Protein AF-A0A519NEZ6-F1 (afdb_monomer)

Mean predicted aligned error: 4.16 Å

Secondary structure (DSSP, 8-state):
----TTTSEEEEETTTEEEEEEEEETTEEEEEEEE-TT-BPPEEEESS-EEEEEEEESEEEEEETTEEEEEETT-EEEE-TT--EEEE--SSS-EEEEEEEES--TT-EEEEEE--GGGHHHHHHHHHHHHHHHS---HHHHHHHH-HIIIIITTT-EEEEEEETTEEEEEEEEEE-TTS-EEEEEEEE-GGGTTSSHHHHHHHHHHHHHHHTT--EEEEEE-TT-HHHHHHHHHTT-EEE---SSS-TT--EEEEEE-

Radius of gyration: 20.54 Å; Cα contacts (8 Å, |Δi|>4): 546; chains: 1; bounding box: 48×37×62 Å

Foldseek 3Di:
DFDDPVPFDWDADFPRKIWGFRDDDQFKTKIKIKAAAFTKDFWKFFQPKKKKKAWQAAKKWKQWLLDIDIAHHRGMDIGGGPIIMMIGRNDNGMTIIMIMMGRDRVQGMKGKAWDDPVCLVVLLVQLCVVCVVPHHQDPLNCVCSVCVCVQAVVQPKTKMFMDGPNDTFWMWIFHQDPVRATETDSTGGHPVCPPSCPSVVVVSVVVSVCVVVVHFKYKYFDAVVPVVVVVSCVVVPWDWDDDDPDDDPRGPTMTMDGD

pLDDT: mean 94.89, std 4.07, range [70.19, 98.81]

Sequence (259 aa):
MKKSTANSEHYKWGENCDGWQLLKSDTLSVISEKMPSGASEILHYHAKSQQVFYVLSGEATFEIEGEIVVVPANESLHIPKKVWHKIKNESEEDLTFLVISEPDTKGDRIELLEFSDEHQTHVKNLNYEWLEKYFKVEAGDERSLADPRGQIIEKGGFVWVVRIDGQIVATVSLLKKLNGDFELGKMAVSEDFQGFGIGQMLIKHSFTKAKELGISKLFLYSNIILSPAIHLYRKFGFVETELESGLYDRANIKMVKNF

Nearest PDB structures (foldseek):
  5fq0-assembly1_A  TM=9.176E-01  e=1.067E-08  Halomonas sp.
  5fq0-assembly2_D  TM=9.110E-01  e=1.502E-08  Halomonas sp.
  5fpz-assembly1_A-2  TM=8.655E-01  e=1.067E-08  Yersinia enterocolitica subsp. enterocolitica 8081
  7x85-assembly2_C  TM=8.841E-01  e=3.741E-08  Gallus gallus
  5fpx-assembly1_A  TM=8.282E-01  e=1.502E-08  Yersinia enterocolitica subsp. enterocolitica 8081

Structure (mmCIF, N/CA/C/O backbone):
data_AF-A0A519NEZ6-F1
#
_entry.id   AF-A0A519NEZ6-F1
#
loop_
_atom_site.group_PDB
_atom_site.id
_atom_site.type_symbol
_atom_site.label_atom_id
_atom_site.label_alt_id
_atom_site.label_comp_id
_atom_site.label_asym_id
_atom_site.label_entity_id
_atom_site.label_seq_id
_atom_site.pdbx_PDB_ins_code
_atom_site.Cartn_x
_atom_site.Cartn_y
_atom_site.Cartn_z
_atom_site.occupancy
_atom_site.B_iso_or_equiv
_atom_site.auth_seq_id
_atom_site.auth_comp_id
_atom_site.auth_asym_id
_atom_site.auth_atom_id
_atom_site.pdbx_PDB_model_num
ATOM 1 N N . MET A 1 1 ? -20.518 -10.854 29.069 1.00 82.69 1 MET A N 1
ATOM 2 C CA . MET A 1 1 ? -20.082 -9.806 30.028 1.00 82.69 1 MET A CA 1
ATOM 3 C C . MET A 1 1 ? -20.131 -8.454 29.327 1.00 82.69 1 MET A C 1
ATOM 5 O O . MET A 1 1 ? -19.893 -8.425 28.128 1.00 82.69 1 MET A O 1
ATOM 9 N N . LYS A 1 2 ? -20.450 -7.359 30.030 1.00 94.50 2 LYS A N 1
ATOM 10 C CA . LYS A 1 2 ? -20.490 -6.002 29.450 1.00 94.50 2 LYS A CA 1
ATOM 11 C C . LYS A 1 2 ? -19.068 -5.469 29.209 1.00 94.50 2 LYS A C 1
ATOM 13 O O . LYS A 1 2 ? -18.228 -5.570 30.103 1.00 94.50 2 LYS A O 1
ATOM 18 N N . LYS A 1 3 ? -18.821 -4.883 28.035 1.00 96.69 3 LYS A N 1
ATOM 19 C CA . LYS A 1 3 ? -17.528 -4.315 27.616 1.00 96.69 3 LYS A CA 1
ATOM 20 C C . LYS A 1 3 ? -17.645 -2.812 27.345 1.00 96.69 3 LYS A C 1
ATOM 22 O O . LYS A 1 3 ? -18.717 -2.328 26.996 1.00 96.69 3 LYS A O 1
ATOM 27 N N . SER A 1 4 ? -16.559 -2.087 27.589 1.00 95.50 4 SER A N 1
ATOM 28 C CA . SER A 1 4 ? -16.411 -0.634 27.437 1.00 95.50 4 SER A CA 1
ATOM 29 C C . SER A 1 4 ? -14.927 -0.265 27.374 1.00 95.50 4 SER A C 1
ATOM 31 O O . SER A 1 4 ? -14.080 -1.087 27.726 1.00 95.50 4 SER A O 1
ATOM 33 N N . THR A 1 5 ? -14.596 0.974 27.022 1.00 95.12 5 THR A N 1
ATOM 34 C CA . THR A 1 5 ? -13.209 1.473 27.059 1.00 95.12 5 THR A CA 1
ATOM 35 C C . THR A 1 5 ? -12.600 1.460 28.470 1.00 95.12 5 THR A C 1
ATOM 37 O O . THR A 1 5 ? -11.393 1.316 28.614 1.00 95.12 5 THR A O 1
ATOM 40 N N . ALA A 1 6 ? -13.418 1.502 29.529 1.00 96.44 6 ALA A N 1
ATOM 41 C CA . ALA A 1 6 ? -12.952 1.468 30.919 1.00 96.44 6 ALA A CA 1
ATOM 42 C C . ALA A 1 6 ? -12.534 0.071 31.425 1.00 96.44 6 ALA A C 1
ATOM 44 O O . ALA A 1 6 ? -11.917 -0.034 32.482 1.00 96.44 6 ALA A O 1
ATOM 45 N N . ASN A 1 7 ? -12.912 -1.011 30.732 1.00 96.69 7 ASN A N 1
ATOM 46 C CA . ASN A 1 7 ? -12.695 -2.389 31.205 1.00 96.69 7 ASN A CA 1
ATOM 47 C C . ASN A 1 7 ? -12.265 -3.378 30.104 1.00 96.69 7 ASN A C 1
ATOM 49 O O . ASN A 1 7 ? -12.384 -4.598 30.271 1.00 96.69 7 ASN A O 1
ATOM 53 N N . SER A 1 8 ? -11.812 -2.861 28.964 1.00 97.56 8 SER A N 1
ATOM 54 C CA . SER A 1 8 ? -11.322 -3.658 27.837 1.00 97.56 8 SER A CA 1
ATOM 55 C C . SER A 1 8 ? -9.804 -3.581 27.741 1.00 97.56 8 SER A C 1
ATOM 57 O O . SER A 1 8 ? -9.200 -2.628 28.225 1.00 97.56 8 SER A O 1
ATOM 59 N N . GLU A 1 9 ? -9.198 -4.590 27.115 1.00 97.25 9 GLU A N 1
ATOM 60 C CA . GLU A 1 9 ? -7.775 -4.557 26.775 1.00 97.25 9 GLU A CA 1
ATOM 61 C C . GLU A 1 9 ? -7.511 -3.350 25.871 1.00 97.25 9 GLU A C 1
ATOM 63 O O . GLU A 1 9 ? -8.219 -3.162 24.877 1.00 97.25 9 GLU A O 1
ATOM 68 N N . HIS A 1 10 ? -6.531 -2.538 26.259 1.00 97.81 10 HIS A N 1
ATOM 69 C CA . HIS A 1 10 ? -6.165 -1.286 25.607 1.00 97.81 10 HIS A CA 1
ATOM 70 C C . HIS A 1 10 ? -4.771 -1.401 24.999 1.00 97.81 10 HIS A C 1
ATOM 72 O O . HIS A 1 10 ? -3.877 -1.998 25.601 1.00 97.81 10 HIS A O 1
ATOM 78 N N . TYR A 1 11 ? -4.591 -0.831 23.813 1.00 97.44 11 TYR A N 1
ATOM 79 C CA . TYR A 1 11 ? -3.300 -0.741 23.144 1.00 97.44 11 TYR A CA 1
ATOM 80 C C . TYR A 1 11 ? -3.204 0.540 22.312 1.00 97.44 11 TYR A C 1
ATOM 82 O O . TYR A 1 11 ? -4.213 1.160 21.966 1.00 97.44 11 TYR A O 1
ATOM 90 N N . LYS A 1 12 ? -1.965 0.918 21.990 1.00 97.25 12 LYS A N 1
ATOM 91 C CA . LYS A 1 12 ? -1.648 1.999 21.056 1.00 97.25 12 LYS A CA 1
ATOM 92 C C . LYS A 1 12 ? -1.269 1.431 19.696 1.00 97.25 12 LYS A C 1
ATOM 94 O O . LYS A 1 12 ? -0.632 0.379 19.628 1.00 97.25 12 LYS A O 1
ATOM 99 N N . TRP A 1 13 ? -1.624 2.139 18.633 1.00 93.88 13 TRP A N 1
ATOM 100 C CA . TRP A 1 13 ? -1.251 1.795 17.262 1.00 93.88 13 TRP A CA 1
ATOM 101 C C . TRP A 1 13 ? -1.047 3.058 16.416 1.00 93.88 13 TRP A C 1
ATOM 103 O O . TRP A 1 13 ? -1.492 4.143 16.797 1.00 93.88 13 TRP A O 1
ATOM 113 N N . GLY A 1 14 ? -0.334 2.915 15.293 1.00 90.56 14 GLY A N 1
ATOM 114 C CA . GLY A 1 14 ? -0.074 4.002 14.346 1.00 90.56 14 GLY A CA 1
ATOM 115 C C . GLY A 1 14 ? 0.446 5.280 15.013 1.00 90.56 14 GLY A C 1
ATOM 116 O O . GLY A 1 14 ? 1.327 5.249 15.876 1.00 90.56 14 GLY A O 1
ATOM 117 N N . GLU A 1 15 ? -0.140 6.409 14.633 1.00 94.00 15 GLU A N 1
ATOM 118 C CA . GLU A 1 15 ? 0.207 7.747 15.119 1.00 94.00 15 GLU A CA 1
ATOM 119 C C . GLU A 1 15 ? -0.497 8.061 16.452 1.00 94.00 15 GLU A C 1
ATOM 121 O O . GLU A 1 15 ? -1.305 8.978 16.566 1.00 94.00 15 GLU A O 1
ATOM 126 N N . ASN A 1 16 ? -0.190 7.267 17.486 1.00 94.75 16 ASN A N 1
ATOM 127 C CA . ASN A 1 16 ? -0.718 7.403 18.854 1.00 94.75 16 ASN A CA 1
ATOM 128 C C . ASN A 1 16 ? -2.242 7.185 18.991 1.00 94.75 16 ASN A C 1
ATOM 130 O O . ASN A 1 16 ? -2.855 7.640 19.965 1.00 94.75 16 ASN A O 1
ATOM 134 N N . CYS A 1 17 ? -2.839 6.442 18.060 1.00 97.12 17 CYS A N 1
ATOM 135 C CA . CYS A 1 17 ? -4.235 6.028 18.128 1.00 97.12 17 CYS A CA 1
ATOM 136 C C . CYS A 1 17 ? -4.454 5.039 19.279 1.00 97.12 17 CYS A C 1
ATOM 138 O O . CYS A 1 17 ? -3.566 4.256 19.625 1.00 97.12 17 CYS A O 1
ATOM 140 N N . ASP A 1 18 ? -5.636 5.079 19.885 1.00 98.38 18 ASP A N 1
ATOM 141 C CA . ASP A 1 18 ? -6.051 4.156 20.939 1.00 98.38 18 ASP A CA 1
ATOM 142 C C . ASP A 1 18 ? -6.991 3.089 20.379 1.00 98.38 18 ASP A C 1
ATOM 144 O O . ASP A 1 18 ? -7.892 3.408 19.605 1.00 98.38 18 ASP A O 1
ATOM 148 N N . GLY A 1 19 ? -6.824 1.842 20.822 1.00 98.19 19 GLY A N 1
ATOM 149 C CA . GLY A 1 19 ? -7.741 0.739 20.536 1.00 98.19 19 GLY A CA 1
ATOM 150 C C . GLY A 1 19 ? -8.177 0.014 21.806 1.00 98.19 19 GLY A C 1
ATOM 151 O O . GLY A 1 19 ? -7.355 -0.293 22.670 1.00 98.19 19 GLY A O 1
ATOM 152 N N . TRP A 1 20 ? -9.474 -0.283 21.918 1.00 98.56 20 TRP A N 1
ATOM 153 C CA . TRP A 1 20 ? -10.075 -1.053 23.012 1.00 98.56 20 TRP A CA 1
ATOM 154 C C . TRP A 1 20 ? -10.827 -2.270 22.475 1.00 98.56 20 TRP A C 1
ATOM 156 O O . TRP A 1 20 ? -11.823 -2.135 21.761 1.00 98.56 20 TRP A O 1
ATOM 166 N N . GLN A 1 21 ? -10.397 -3.471 22.868 1.00 97.69 21 GLN A N 1
ATOM 167 C CA . GLN A 1 21 ? -10.980 -4.731 22.390 1.00 97.69 21 GLN A CA 1
ATOM 168 C C . GLN A 1 21 ? -12.324 -5.026 23.078 1.00 97.69 21 GLN A C 1
ATOM 170 O O . GLN A 1 21 ? -12.374 -5.577 24.186 1.00 97.69 21 GLN A O 1
ATOM 175 N N . LEU A 1 22 ? -13.429 -4.678 22.415 1.00 98.00 22 LEU A N 1
ATOM 176 C CA . LEU A 1 22 ? -14.785 -4.918 22.918 1.00 98.00 22 LEU A CA 1
ATOM 177 C C . LEU A 1 22 ? -15.225 -6.373 22.706 1.00 98.00 22 LEU A C 1
ATOM 179 O O . LEU A 1 22 ? -15.925 -6.932 23.550 1.00 98.00 22 LEU A O 1
ATOM 183 N N . LEU A 1 23 ? -14.780 -7.000 21.617 1.00 97.19 23 LEU A N 1
ATOM 184 C CA . LEU A 1 23 ? -14.929 -8.430 21.355 1.00 97.19 23 LEU A CA 1
ATOM 185 C C . LEU A 1 23 ? -13.718 -8.946 20.572 1.00 97.19 23 LEU A C 1
ATOM 187 O O . LEU A 1 23 ? -13.270 -8.309 19.621 1.00 97.19 23 LEU A O 1
ATOM 191 N N . LYS A 1 24 ? -13.219 -10.124 20.952 1.00 95.12 24 LYS A N 1
ATOM 192 C CA . LYS A 1 24 ? -12.146 -10.831 20.251 1.00 95.12 24 LYS A CA 1
ATOM 193 C C . LYS A 1 24 ? -12.454 -12.320 20.208 1.00 95.12 24 LYS A C 1
ATOM 195 O O . LYS A 1 24 ? -12.587 -12.956 21.252 1.00 95.12 24 LYS A O 1
ATOM 200 N N . SER A 1 25 ? -12.594 -12.838 19.000 1.00 95.56 25 SER A N 1
ATOM 201 C CA . SER A 1 25 ? -12.789 -14.250 18.682 1.00 95.56 25 SER A CA 1
ATOM 202 C C . SER A 1 25 ? -12.302 -14.498 17.261 1.00 95.56 25 SER A C 1
ATOM 204 O O . SER A 1 25 ? -12.247 -13.550 16.485 1.00 95.56 25 SER A O 1
ATOM 206 N N . ASP A 1 26 ? -12.050 -15.752 16.897 1.00 93.38 26 ASP A N 1
ATOM 207 C CA . ASP A 1 26 ? -11.570 -16.099 15.552 1.00 93.38 26 ASP A CA 1
ATOM 208 C C . ASP A 1 26 ? -12.579 -15.735 14.444 1.00 93.38 26 ASP A C 1
ATOM 210 O O . ASP A 1 26 ? -12.207 -15.560 13.289 1.00 93.38 26 ASP A O 1
ATOM 214 N N . THR A 1 27 ? -13.869 -15.609 14.774 1.00 96.62 27 THR A N 1
ATOM 215 C CA . THR A 1 27 ? -14.947 -15.348 13.804 1.00 96.62 27 THR A CA 1
ATOM 216 C C . THR A 1 27 ? -15.432 -13.903 13.788 1.00 96.62 27 THR A C 1
ATOM 218 O O . THR A 1 27 ? -16.144 -13.518 12.868 1.00 96.62 27 THR A O 1
ATOM 221 N N . LEU A 1 28 ? -15.122 -13.115 14.818 1.00 97.81 28 LEU A N 1
ATOM 222 C CA . LEU A 1 28 ? -15.605 -11.743 14.958 1.00 97.81 28 LEU A CA 1
ATOM 223 C C . LEU A 1 28 ? -14.700 -10.950 15.901 1.00 97.81 28 LEU A C 1
ATOM 225 O O . LEU A 1 28 ? -14.457 -11.360 17.045 1.00 97.81 28 LEU A O 1
ATOM 229 N N . SER A 1 29 ? -14.279 -9.776 15.444 1.00 97.94 29 SER A N 1
ATOM 230 C CA . SER A 1 29 ? -13.594 -8.774 16.255 1.00 97.94 29 SER A CA 1
ATOM 231 C C . SER A 1 29 ? -14.380 -7.466 16.258 1.00 97.94 29 SER A C 1
ATOM 233 O O . SER A 1 29 ? -14.896 -7.046 15.225 1.00 97.94 29 SER A O 1
ATOM 235 N N . VAL A 1 30 ? -14.485 -6.831 17.426 1.00 98.44 30 VAL A N 1
ATOM 236 C CA . VAL A 1 30 ? -15.063 -5.492 17.585 1.00 98.44 30 VAL A CA 1
ATOM 237 C C . VAL A 1 30 ? -14.109 -4.669 18.429 1.00 98.44 30 VAL A C 1
ATOM 239 O O . VAL A 1 30 ? -13.837 -5.014 19.585 1.00 98.44 30 VAL A O 1
ATOM 242 N N . ILE A 1 31 ? -13.626 -3.573 17.863 1.00 98.38 31 ILE A N 1
ATOM 243 C CA . ILE A 1 31 ? -12.675 -2.675 18.509 1.00 98.38 31 ILE A CA 1
ATOM 244 C C . ILE A 1 31 ? -13.282 -1.276 18.488 1.00 98.38 31 ILE A C 1
ATOM 246 O O . ILE A 1 31 ? -13.799 -0.834 17.466 1.00 98.38 31 ILE A O 1
ATOM 250 N N . SER A 1 32 ? -13.259 -0.599 19.633 1.00 98.56 32 SER A N 1
ATOM 251 C CA . SER A 1 32 ? -13.480 0.845 19.679 1.00 98.56 32 SER A CA 1
ATOM 252 C C . SER A 1 32 ? -12.138 1.523 19.521 1.00 98.56 32 SER A C 1
ATOM 254 O O . SER A 1 32 ? -11.198 1.150 20.221 1.00 98.56 32 SER A O 1
ATOM 256 N N . GLU A 1 33 ? -12.058 2.523 18.660 1.00 98.50 33 GLU A N 1
ATOM 257 C CA . GLU A 1 33 ? -10.821 3.242 18.397 1.00 98.50 33 GLU A CA 1
ATOM 258 C C . GLU A 1 33 ? -11.013 4.743 18.535 1.00 98.50 33 GLU A C 1
ATOM 260 O O . GLU A 1 33 ? -12.098 5.276 18.287 1.00 98.50 33 GLU A O 1
ATOM 265 N N . LYS A 1 34 ? -9.941 5.408 18.961 1.00 98.62 34 LYS A N 1
ATOM 266 C CA . LYS A 1 34 ? -9.815 6.860 18.972 1.00 98.62 34 LYS A CA 1
ATOM 267 C C . LYS A 1 34 ? -8.582 7.236 18.156 1.00 98.62 34 LYS A C 1
ATOM 269 O O . LYS A 1 34 ? -7.473 6.805 18.474 1.00 98.62 34 LYS A O 1
ATOM 274 N N . MET A 1 35 ? -8.788 8.056 17.137 1.00 98.50 35 MET A N 1
ATOM 275 C CA . MET A 1 35 ? -7.774 8.529 16.207 1.00 98.50 35 MET A CA 1
ATOM 276 C C . MET A 1 35 ? -7.603 10.046 16.372 1.00 98.50 35 MET A C 1
ATOM 278 O O . MET A 1 35 ? -8.555 10.787 16.113 1.00 98.50 35 MET A O 1
ATOM 282 N N . PRO A 1 36 ? -6.425 10.522 16.814 1.00 98.31 36 PRO A N 1
ATOM 283 C CA . PRO A 1 36 ? -6.152 11.950 16.943 1.00 98.31 36 PRO A CA 1
ATOM 284 C C . PRO A 1 36 ? -6.293 12.716 15.625 1.00 98.31 36 PRO A C 1
ATOM 286 O O . PRO A 1 36 ? -6.205 12.124 14.549 1.00 98.31 36 PRO A O 1
ATOM 289 N N . SER A 1 37 ? -6.484 14.031 15.709 1.00 97.94 37 SER A N 1
ATOM 290 C CA . SER A 1 37 ? -6.419 14.920 14.541 1.00 97.94 37 SER A CA 1
ATOM 291 C C . SER A 1 37 ? -5.098 14.751 13.777 1.00 97.94 37 SER A C 1
ATOM 293 O O . SER A 1 37 ? -4.028 14.613 14.377 1.00 97.94 37 SER A O 1
ATOM 295 N N . GLY A 1 38 ? -5.185 14.721 12.447 1.00 97.12 38 GLY A N 1
ATOM 296 C CA . GLY A 1 38 ? -4.060 14.545 11.530 1.00 97.12 38 GLY A CA 1
ATOM 297 C C . GLY A 1 38 ? -3.537 13.111 11.423 1.00 97.12 38 GLY A C 1
ATOM 298 O O . GLY A 1 38 ? -2.719 12.844 10.543 1.00 97.12 38 GLY A O 1
ATOM 299 N N . ALA A 1 39 ? -3.998 12.190 12.278 1.00 97.50 39 ALA A N 1
ATOM 300 C CA . ALA A 1 39 ? -3.509 10.821 12.284 1.00 97.50 39 ALA A CA 1
ATOM 301 C C . ALA A 1 39 ? -4.019 10.010 11.082 1.00 97.50 39 ALA A C 1
ATOM 303 O O . ALA A 1 39 ? -5.112 10.225 10.544 1.00 97.50 39 ALA A O 1
ATOM 304 N N . SER A 1 40 ? -3.218 9.032 10.671 1.00 96.88 40 SER A N 1
ATOM 305 C CA . SER A 1 40 ? -3.461 8.239 9.475 1.00 96.88 40 SER A CA 1
ATOM 306 C C . SER A 1 40 ? -3.027 6.788 9.643 1.00 96.88 40 SER A C 1
ATOM 308 O O . SER A 1 40 ? -1.986 6.491 10.225 1.00 96.88 40 SER A O 1
ATOM 310 N N . GLU A 1 41 ? -3.796 5.863 9.076 1.00 95.62 41 GLU A N 1
ATOM 311 C CA . GLU A 1 41 ? -3.396 4.457 8.994 1.00 95.62 41 GLU A CA 1
ATOM 312 C C . GLU A 1 41 ? -2.535 4.193 7.739 1.00 95.62 41 GLU A C 1
ATOM 314 O O . GLU A 1 41 ? -2.457 4.988 6.804 1.00 95.62 41 GLU A O 1
ATOM 319 N N . ILE A 1 42 ? -1.838 3.068 7.696 1.00 94.75 42 ILE A N 1
ATOM 320 C CA . ILE A 1 42 ? -1.140 2.553 6.521 1.00 94.75 42 ILE A CA 1
ATOM 321 C C . ILE A 1 42 ? -2.172 2.014 5.525 1.00 94.75 42 ILE A C 1
ATOM 323 O O . ILE A 1 42 ? -3.146 1.377 5.913 1.00 94.75 42 ILE A O 1
ATOM 327 N N . LEU A 1 43 ? -1.954 2.226 4.226 1.00 94.62 43 LEU A N 1
ATOM 328 C CA . LEU A 1 43 ? -2.809 1.656 3.185 1.00 94.62 43 LEU A CA 1
ATOM 329 C C . LEU A 1 43 ? -2.696 0.126 3.186 1.00 94.62 43 LEU A C 1
ATOM 331 O O . LEU A 1 43 ? -1.601 -0.425 3.056 1.00 94.62 43 LEU A O 1
ATOM 335 N N . HIS A 1 44 ? -3.821 -0.569 3.343 1.00 94.94 44 HIS A N 1
ATOM 336 C CA . HIS A 1 44 ? -3.834 -2.026 3.443 1.00 94.94 44 HIS A CA 1
ATOM 337 C C . HIS A 1 44 ? -5.121 -2.643 2.893 1.00 94.94 44 HIS A C 1
ATOM 339 O O . HIS A 1 44 ? -6.070 -1.954 2.522 1.00 94.94 44 HIS A O 1
ATOM 345 N N . TYR A 1 45 ? -5.146 -3.970 2.835 1.00 92.81 45 TYR A N 1
ATOM 346 C CA . TYR A 1 45 ? -6.377 -4.739 2.701 1.00 92.81 45 TYR A CA 1
ATOM 347 C C . TYR A 1 45 ? -6.321 -6.012 3.543 1.00 92.81 45 TYR A C 1
ATOM 349 O O . TYR A 1 45 ? -5.262 -6.423 4.025 1.00 92.81 45 TYR A O 1
ATOM 357 N N . HIS A 1 46 ? -7.485 -6.649 3.646 1.00 94.06 46 HIS A N 1
ATOM 358 C CA . HIS A 1 46 ? -7.693 -7.929 4.309 1.00 94.06 46 HIS A CA 1
ATOM 359 C C . HIS A 1 46 ? -7.996 -9.035 3.292 1.00 94.06 46 HIS A C 1
ATOM 361 O O . HIS A 1 46 ? -8.893 -8.888 2.452 1.00 94.06 46 HIS A O 1
ATOM 367 N N . ALA A 1 47 ? -7.223 -10.125 3.291 1.00 90.56 47 ALA A N 1
ATOM 368 C CA . ALA A 1 47 ? -7.379 -11.193 2.298 1.00 90.56 47 ALA A CA 1
ATOM 369 C C . ALA A 1 47 ? -8.648 -12.032 2.519 1.00 90.56 47 ALA A C 1
ATOM 371 O O . ALA A 1 47 ? -9.249 -12.514 1.544 1.00 90.56 47 ALA A O 1
ATOM 372 N N . LYS A 1 48 ? -9.055 -12.197 3.778 1.00 93.00 48 LYS A N 1
ATOM 373 C CA . LYS A 1 48 ? -10.201 -12.998 4.215 1.00 93.00 48 LYS A CA 1
ATOM 374 C C . LYS A 1 48 ? -11.286 -12.120 4.817 1.00 93.00 48 LYS A C 1
ATOM 376 O O . LYS A 1 48 ? -12.453 -12.340 4.489 1.00 93.00 48 LYS A O 1
ATOM 381 N N . SER A 1 49 ? -10.901 -11.152 5.638 1.00 96.94 49 SER A N 1
ATOM 382 C CA . SER A 1 49 ? -11.821 -10.394 6.476 1.00 96.94 49 SER A CA 1
ATOM 383 C C . SER A 1 49 ? -12.456 -9.236 5.730 1.00 96.94 49 SER A C 1
ATOM 385 O O . SER A 1 49 ? -11.829 -8.562 4.914 1.00 96.94 49 SER A O 1
ATOM 387 N N . GLN A 1 50 ? -13.740 -9.034 5.997 1.00 98.12 50 GLN A N 1
ATOM 388 C CA . GLN A 1 50 ? -14.447 -7.800 5.677 1.00 98.12 50 GLN A CA 1
ATOM 389 C C . GLN A 1 50 ? -14.557 -6.951 6.938 1.00 98.12 50 GLN A C 1
ATOM 391 O O . GLN A 1 50 ? -14.513 -7.484 8.052 1.00 98.12 50 GLN A O 1
ATOM 396 N N . GLN A 1 51 ? -14.708 -5.641 6.763 1.00 98.50 51 GLN A N 1
ATOM 397 C CA . GLN A 1 51 ? -14.805 -4.710 7.878 1.00 98.50 51 GLN A CA 1
ATOM 398 C C . GLN A 1 51 ? -15.971 -3.745 7.726 1.00 98.50 51 GLN A C 1
ATOM 400 O O . GLN A 1 51 ? -16.277 -3.282 6.632 1.00 98.50 51 GLN A O 1
ATOM 405 N N . VAL A 1 52 ? -16.603 -3.405 8.842 1.00 98.75 52 VAL A N 1
ATOM 406 C CA . VAL A 1 52 ? -17.536 -2.285 8.938 1.00 98.75 52 VAL A CA 1
ATOM 407 C C . VAL A 1 52 ? -16.975 -1.289 9.934 1.00 98.75 52 VAL A C 1
ATOM 409 O O . VAL A 1 52 ? -16.699 -1.635 11.084 1.00 98.75 52 VAL A O 1
ATOM 412 N N . PHE A 1 53 ? -16.835 -0.050 9.485 1.00 98.81 53 PHE A N 1
ATOM 413 C CA . PHE A 1 53 ? -16.514 1.091 10.323 1.00 98.81 53 PHE A CA 1
ATOM 414 C C . PHE A 1 53 ? -17.814 1.799 10.688 1.00 98.81 53 PHE A C 1
ATOM 416 O O . PHE A 1 53 ? -18.652 2.014 9.817 1.00 98.81 53 PHE A O 1
ATOM 423 N N . TYR A 1 54 ? -17.999 2.152 11.956 1.00 98.81 54 TYR A N 1
ATOM 424 C CA . TYR A 1 54 ? -19.129 2.963 12.415 1.00 98.81 54 TYR A CA 1
ATOM 425 C C . TYR A 1 54 ? -18.596 4.162 13.189 1.00 98.81 54 TYR A C 1
ATOM 427 O O . TYR A 1 54 ? -17.980 3.986 14.243 1.00 98.81 54 TYR A O 1
ATOM 435 N N . VAL A 1 55 ? -18.815 5.372 12.680 1.00 98.81 55 VAL A N 1
ATOM 436 C CA . VAL A 1 55 ? -18.268 6.590 13.287 1.00 98.81 55 VAL A CA 1
ATOM 437 C C . VAL A 1 55 ? -19.149 7.005 14.459 1.00 98.81 55 VAL A C 1
ATOM 439 O O . VAL A 1 55 ? -20.346 7.235 14.314 1.00 98.81 55 VAL A O 1
ATOM 442 N N . LEU A 1 56 ? -18.557 7.085 15.648 1.00 98.50 56 LEU A N 1
ATOM 443 C CA . LEU A 1 56 ? -19.249 7.449 16.885 1.00 98.50 56 LEU A CA 1
ATOM 444 C C . LEU A 1 56 ? -19.212 8.964 17.123 1.00 98.50 56 LEU A C 1
ATOM 446 O O . LEU A 1 56 ? -20.190 9.535 17.596 1.00 98.50 56 LEU A O 1
ATOM 450 N N . SER A 1 57 ? -18.084 9.604 16.816 1.00 98.56 57 SER A N 1
ATOM 451 C CA . SER A 1 57 ? -17.862 11.045 16.965 1.00 98.56 57 SER A CA 1
ATOM 452 C C . SER A 1 57 ? -16.769 11.502 16.005 1.00 98.56 57 SER A C 1
ATOM 454 O O . SER A 1 57 ? -15.819 10.754 15.788 1.00 98.56 57 SER A O 1
ATOM 456 N N . GLY A 1 58 ? -16.873 12.729 15.496 1.00 97.81 58 GLY A N 1
ATOM 457 C CA . GLY A 1 58 ? -15.954 13.281 14.499 1.00 97.81 58 GLY A CA 1
ATOM 458 C C . GLY A 1 58 ? -16.342 12.912 13.065 1.00 97.81 58 GLY A C 1
ATOM 459 O O . GLY A 1 58 ? -17.483 12.529 12.793 1.00 97.81 58 GLY A O 1
ATOM 460 N N . GLU A 1 59 ? -15.381 13.046 12.157 1.00 98.38 59 GLU A N 1
ATOM 461 C CA . GLU A 1 59 ? -15.522 12.762 10.730 1.00 98.38 59 GLU A CA 1
ATOM 462 C C . GLU A 1 59 ? -14.311 11.949 10.261 1.00 98.38 59 GLU A C 1
ATOM 464 O O . GLU A 1 59 ? -13.166 12.322 10.516 1.00 98.38 59 GLU A O 1
ATOM 469 N N . ALA A 1 60 ? -14.561 10.805 9.628 1.00 98.56 60 ALA A N 1
ATOM 470 C CA . ALA A 1 60 ? -13.516 9.942 9.096 1.00 98.56 60 ALA A CA 1
ATOM 471 C C . ALA A 1 60 ? -13.350 10.171 7.593 1.00 98.56 60 ALA A C 1
ATOM 473 O O . ALA A 1 60 ? -14.328 10.097 6.848 1.00 98.56 60 ALA A O 1
ATOM 474 N N . THR A 1 61 ? -12.111 10.342 7.134 1.00 98.56 61 THR A N 1
ATOM 475 C CA . THR A 1 61 ? -11.782 10.292 5.707 1.00 98.56 61 THR A CA 1
ATOM 476 C C . THR A 1 61 ? -11.242 8.909 5.372 1.00 98.56 61 THR A C 1
ATOM 478 O O . THR A 1 61 ? -10.235 8.471 5.925 1.00 98.56 61 THR A O 1
ATOM 481 N N . PHE A 1 62 ? -11.869 8.222 4.425 1.00 98.25 62 PHE A N 1
ATOM 482 C CA . PHE A 1 62 ? -11.366 6.980 3.856 1.00 98.25 62 PHE A CA 1
ATOM 483 C C . PHE A 1 62 ? -10.811 7.217 2.458 1.00 98.25 62 PHE A C 1
ATOM 485 O O . PHE A 1 62 ? -11.427 7.883 1.634 1.00 98.25 62 PHE A O 1
ATOM 492 N N . GLU A 1 63 ? -9.670 6.609 2.172 1.00 95.38 63 GLU A N 1
ATOM 493 C CA . GLU A 1 63 ? -9.170 6.412 0.817 1.00 95.38 63 GLU A CA 1
ATOM 494 C C . GLU A 1 63 ? -9.422 4.954 0.438 1.00 95.38 63 GLU A C 1
ATOM 496 O O . GLU A 1 63 ? -8.912 4.061 1.111 1.00 95.38 63 GLU A O 1
ATOM 501 N N . ILE A 1 64 ? -10.231 4.705 -0.595 1.00 93.75 64 ILE A N 1
ATOM 502 C CA . ILE A 1 64 ? -10.671 3.372 -1.023 1.00 93.75 64 ILE A CA 1
ATOM 503 C C . ILE A 1 64 ? -10.429 3.228 -2.516 1.00 93.75 64 ILE A C 1
ATOM 505 O O . ILE A 1 64 ? -11.046 3.922 -3.318 1.00 93.75 64 ILE A O 1
ATOM 509 N N . GLU A 1 65 ? -9.533 2.317 -2.902 1.00 87.12 65 GLU A N 1
ATOM 510 C CA . GLU A 1 65 ? -9.135 2.117 -4.308 1.00 87.12 65 GLU A CA 1
ATOM 511 C C . GLU A 1 65 ? -8.760 3.438 -5.031 1.00 87.12 65 GLU A C 1
ATOM 513 O O . GLU A 1 65 ? -8.962 3.576 -6.236 1.00 87.12 65 GLU A O 1
ATOM 518 N N . GLY A 1 66 ? -8.197 4.404 -4.292 1.00 84.31 66 GLY A N 1
ATOM 519 C CA . GLY A 1 66 ? -7.806 5.730 -4.791 1.00 84.31 66 GLY A CA 1
ATOM 520 C C . GLY A 1 66 ? -8.915 6.791 -4.799 1.00 84.31 66 GLY A C 1
ATOM 521 O O . GLY A 1 66 ? -8.649 7.927 -5.181 1.00 84.31 66 GLY A O 1
ATOM 522 N N . GLU A 1 67 ? -10.133 6.454 -4.378 1.00 90.56 67 GLU A N 1
ATOM 523 C CA . GLU A 1 67 ? -11.244 7.398 -4.222 1.00 90.56 67 GLU A CA 1
ATOM 524 C C . GLU A 1 67 ? -11.397 7.821 -2.756 1.00 90.56 67 GLU A C 1
ATOM 526 O O . GLU A 1 67 ? -11.156 7.030 -1.843 1.00 90.56 67 GLU A O 1
ATOM 531 N N . ILE A 1 68 ? -11.809 9.068 -2.525 1.00 95.38 68 ILE A N 1
ATOM 532 C CA . ILE A 1 68 ? -12.005 9.612 -1.177 1.00 95.38 68 ILE A CA 1
ATOM 533 C C . ILE A 1 68 ? -13.477 9.511 -0.775 1.00 95.38 68 ILE A C 1
ATOM 535 O O . ILE A 1 68 ? -14.363 9.942 -1.513 1.00 95.38 68 ILE A O 1
ATOM 539 N N . VAL A 1 69 ? -13.731 8.970 0.416 1.00 98.12 69 VAL A N 1
ATOM 540 C CA . VAL A 1 69 ? -15.061 8.843 1.021 1.00 98.12 69 VAL A CA 1
ATOM 541 C C . VAL A 1 69 ? -15.026 9.441 2.422 1.00 98.12 69 VAL A C 1
ATOM 543 O O . VAL A 1 69 ? -14.274 8.981 3.275 1.00 98.12 69 VAL A O 1
ATOM 546 N N . VAL A 1 70 ? -15.857 10.450 2.665 1.00 98.44 70 VAL A N 1
ATOM 547 C CA . VAL A 1 70 ? -16.015 11.075 3.984 1.00 98.44 70 VAL A CA 1
ATOM 548 C C . VAL A 1 70 ? -17.193 10.430 4.708 1.00 98.44 70 VAL A C 1
ATOM 550 O O . VAL A 1 70 ? -18.255 10.249 4.112 1.00 98.44 70 VAL A O 1
ATOM 553 N N . VAL A 1 71 ? -17.004 10.068 5.977 1.00 98.62 71 VAL A N 1
ATOM 554 C CA . VAL A 1 71 ? -18.006 9.393 6.812 1.00 98.62 71 VAL A CA 1
ATOM 555 C C . VAL A 1 71 ? -18.181 10.176 8.117 1.00 98.62 71 VAL A C 1
ATOM 557 O O . VAL A 1 71 ? -17.306 10.114 8.988 1.00 98.62 71 VAL A O 1
ATOM 560 N N . PRO A 1 72 ? -19.282 10.925 8.280 1.00 98.50 72 PRO A N 1
ATOM 561 C CA . PRO A 1 72 ? -19.546 11.680 9.497 1.00 98.50 72 PRO A CA 1
ATOM 562 C C . PRO A 1 72 ? -20.055 10.779 10.633 1.00 98.50 72 PRO A C 1
ATOM 564 O O . PRO A 1 72 ? -20.397 9.608 10.448 1.00 98.50 72 PRO A O 1
ATOM 567 N N . ALA A 1 73 ? -20.134 11.341 11.839 1.00 98.62 73 ALA A N 1
ATOM 568 C CA . ALA A 1 73 ? -20.686 10.658 13.003 1.00 98.62 73 ALA A CA 1
ATOM 569 C C . ALA A 1 73 ? -22.106 10.113 12.769 1.00 98.62 73 ALA A C 1
ATOM 571 O O . ALA A 1 73 ? -22.978 10.792 12.229 1.00 98.62 73 ALA A O 1
ATOM 572 N N . ASN A 1 74 ? -22.355 8.916 13.304 1.00 98.44 74 ASN A N 1
ATOM 573 C CA . ASN A 1 74 ? -23.572 8.112 13.155 1.00 98.44 74 ASN A CA 1
ATOM 574 C C . ASN A 1 74 ? -23.784 7.493 11.767 1.00 98.44 74 ASN A C 1
ATOM 576 O O . ASN A 1 74 ? -24.867 6.975 11.493 1.00 98.44 74 ASN A O 1
ATOM 580 N N . GLU A 1 75 ? -22.756 7.486 10.922 1.00 98.75 75 GLU A N 1
ATOM 581 C CA . GLU A 1 75 ? -22.747 6.743 9.667 1.00 98.75 75 GLU A CA 1
ATOM 582 C C . GLU A 1 75 ? -21.766 5.567 9.709 1.00 98.75 75 GLU A C 1
ATOM 584 O O . GLU A 1 75 ? -20.888 5.466 10.575 1.00 98.75 75 GLU A O 1
ATOM 589 N N . SER A 1 76 ? -21.946 4.640 8.768 1.00 98.56 76 SER A N 1
ATOM 590 C CA . SER A 1 76 ? -21.122 3.443 8.650 1.00 98.56 76 SER A CA 1
ATOM 591 C C . SER A 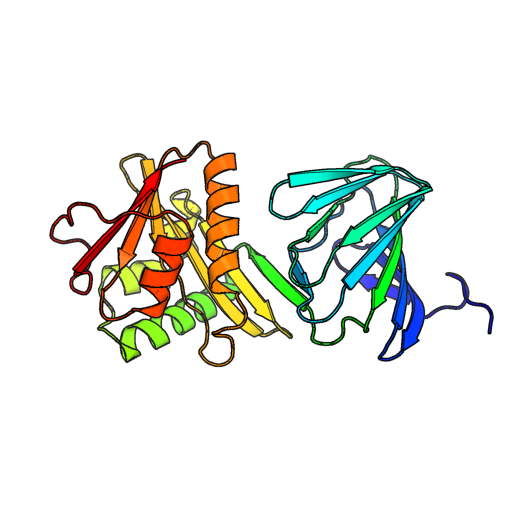1 76 ? -20.582 3.257 7.247 1.00 98.56 76 SER A C 1
ATOM 593 O O . SER A 1 76 ? -21.289 3.523 6.275 1.00 98.56 76 SER A O 1
ATOM 595 N N . LEU A 1 77 ? -19.397 2.666 7.149 1.00 98.69 77 LEU A N 1
ATOM 596 C CA . LEU A 1 77 ? -18.777 2.297 5.888 1.00 98.69 77 LEU A CA 1
ATOM 597 C C . LEU A 1 77 ? -18.378 0.825 5.899 1.00 98.69 77 LEU A C 1
ATOM 599 O O . LEU A 1 77 ? -17.670 0.367 6.794 1.00 98.69 77 LEU A O 1
ATOM 603 N N . HIS A 1 78 ? -18.829 0.085 4.889 1.00 98.62 78 HIS A N 1
ATOM 604 C CA . HIS A 1 78 ? -18.430 -1.301 4.675 1.00 98.62 78 HIS A CA 1
ATOM 605 C C . HIS A 1 78 ? -17.237 -1.366 3.722 1.00 98.62 78 HIS A C 1
ATOM 607 O O . HIS A 1 78 ? -17.294 -0.858 2.602 1.00 98.62 78 HIS A O 1
ATOM 613 N N . ILE A 1 79 ? -16.192 -2.058 4.161 1.00 98.25 79 ILE A N 1
ATOM 614 C CA . ILE A 1 79 ? -15.012 -2.414 3.391 1.00 98.25 79 ILE A CA 1
ATOM 615 C C . ILE A 1 79 ? -15.042 -3.925 3.120 1.00 98.25 79 ILE A C 1
ATOM 617 O O . ILE A 1 79 ? -14.787 -4.728 4.025 1.00 98.25 79 ILE A O 1
ATOM 621 N N . PRO A 1 80 ? -15.333 -4.346 1.878 1.00 97.12 80 PRO A N 1
ATOM 622 C CA . PRO A 1 80 ? -15.237 -5.747 1.501 1.00 97.12 80 PRO A CA 1
ATOM 623 C C . PRO A 1 80 ? -13.795 -6.266 1.601 1.00 97.12 80 PRO A C 1
ATOM 625 O O . PRO A 1 80 ? -12.828 -5.521 1.438 1.00 97.12 80 PRO A O 1
ATOM 628 N N . LYS A 1 81 ? -13.632 -7.581 1.766 1.00 94.25 81 LYS A N 1
ATOM 629 C CA . LYS A 1 81 ? -12.313 -8.221 1.638 1.00 94.25 81 LYS A CA 1
ATOM 630 C C . LYS A 1 81 ? -11.661 -7.895 0.292 1.00 94.25 81 LYS A C 1
ATOM 632 O O . LYS A 1 81 ? -12.342 -7.796 -0.732 1.00 94.25 81 LYS A O 1
ATOM 637 N N . LYS A 1 82 ? -10.328 -7.829 0.272 1.00 90.31 82 LYS A N 1
ATOM 638 C CA . LYS A 1 82 ? -9.517 -7.519 -0.922 1.00 90.31 82 LYS A CA 1
ATOM 639 C C . LYS A 1 82 ? -9.777 -6.138 -1.527 1.00 90.31 82 LYS A C 1
ATOM 641 O O . LYS A 1 82 ? -9.446 -5.927 -2.693 1.00 90.31 82 LYS A O 1
ATOM 646 N N . VAL A 1 83 ? -10.339 -5.222 -0.741 1.00 91.69 83 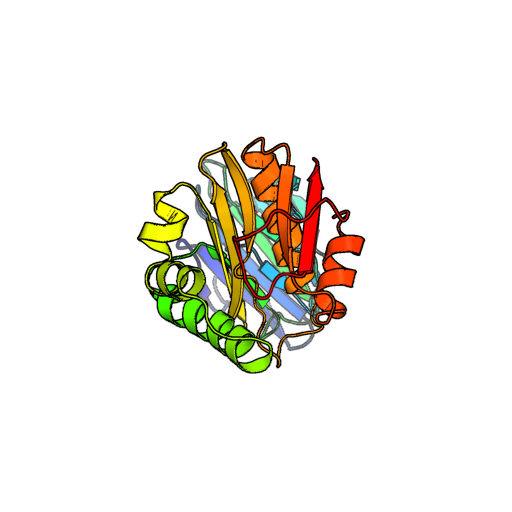VAL A N 1
ATOM 647 C CA . VAL A 1 83 ? -10.467 -3.807 -1.087 1.00 91.69 83 VAL A CA 1
ATOM 648 C C . VAL A 1 83 ? -9.403 -3.025 -0.334 1.00 91.69 83 VAL A C 1
ATOM 650 O O . VAL A 1 83 ? -9.301 -3.114 0.893 1.00 91.69 83 VAL A O 1
ATOM 653 N N . TRP A 1 84 ? -8.596 -2.280 -1.083 1.00 90.69 84 TRP A N 1
ATOM 654 C CA . TRP A 1 84 ? -7.592 -1.404 -0.498 1.00 90.69 84 TRP A CA 1
ATOM 655 C C . TRP A 1 84 ? -8.255 -0.216 0.146 1.00 90.69 84 TRP A C 1
ATOM 657 O O . TRP A 1 84 ? -9.067 0.461 -0.486 1.00 90.69 84 TRP A O 1
ATOM 667 N N . HIS A 1 85 ? -7.895 0.018 1.395 1.00 95.75 85 HIS A N 1
ATOM 668 C CA . HIS A 1 85 ? -8.462 1.091 2.170 1.00 95.75 85 HIS A CA 1
ATOM 669 C C . HIS A 1 85 ? -7.452 1.650 3.167 1.00 95.75 85 HIS A C 1
ATOM 671 O O . HIS A 1 85 ? -6.513 0.982 3.612 1.00 95.75 85 HIS A O 1
ATOM 677 N N . LYS A 1 86 ? -7.665 2.913 3.504 1.00 95.75 86 LYS A N 1
ATOM 678 C CA . LYS A 1 86 ? -6.932 3.641 4.527 1.00 95.75 86 LYS A CA 1
ATOM 679 C C . LYS A 1 86 ? -7.892 4.616 5.184 1.00 95.75 86 LYS A C 1
ATOM 681 O O . LYS A 1 86 ? -8.540 5.383 4.482 1.00 95.75 86 LYS A O 1
ATOM 686 N N . ILE A 1 87 ? -7.961 4.597 6.509 1.00 98.19 87 ILE A N 1
ATOM 687 C CA . ILE A 1 87 ? -8.665 5.616 7.289 1.00 98.19 87 ILE A CA 1
ATOM 688 C C . ILE A 1 87 ? -7.681 6.722 7.697 1.00 98.19 87 ILE A C 1
ATOM 690 O O . ILE A 1 87 ? -6.511 6.456 7.994 1.00 98.19 87 ILE A O 1
ATOM 694 N N . LYS A 1 88 ? -8.153 7.965 7.675 1.00 98.19 88 LYS A N 1
ATOM 695 C CA . LYS A 1 88 ? -7.454 9.181 8.092 1.00 98.19 88 LYS A CA 1
ATOM 696 C C . LYS A 1 88 ? -8.413 10.023 8.934 1.00 98.19 88 LYS A C 1
ATOM 698 O O . LYS A 1 88 ? -9.621 10.016 8.687 1.00 98.19 88 LYS A O 1
ATOM 703 N N . ASN A 1 89 ? -7.872 10.784 9.874 1.00 98.25 89 ASN A N 1
ATOM 704 C CA . ASN A 1 89 ? -8.592 11.871 10.521 1.00 98.25 89 ASN A CA 1
ATOM 705 C C . ASN A 1 89 ? -8.023 13.204 10.027 1.00 98.25 89 ASN A C 1
ATOM 707 O O . ASN A 1 89 ? -7.003 13.675 10.521 1.00 98.25 89 ASN A O 1
ATOM 711 N N . GLU A 1 90 ? -8.676 13.797 9.030 1.00 97.56 90 GLU A N 1
ATOM 712 C CA . GLU A 1 90 ? -8.284 15.098 8.467 1.00 97.56 90 GLU A CA 1
ATOM 713 C C . GLU A 1 90 ? -8.968 16.278 9.178 1.00 97.56 90 GLU A C 1
ATOM 715 O O . GLU A 1 90 ? -8.756 17.429 8.806 1.00 97.56 90 GLU A O 1
ATOM 720 N N . SER A 1 91 ? -9.788 16.001 10.197 1.00 96.00 91 SER A N 1
ATOM 721 C CA . SER A 1 91 ? -10.456 17.023 11.000 1.00 96.00 91 SER A CA 1
ATOM 722 C C . SER A 1 91 ? -9.567 17.519 12.144 1.00 96.00 91 SER A C 1
ATOM 724 O O . SER A 1 91 ? -8.594 16.865 12.517 1.00 96.00 91 SER A O 1
ATOM 726 N N . GLU A 1 92 ? -9.918 18.664 12.731 1.00 96.38 92 GLU A N 1
ATOM 727 C CA . GLU A 1 92 ? -9.224 19.255 13.892 1.00 96.38 92 GLU A CA 1
ATOM 728 C C . GLU A 1 92 ? -9.587 18.574 15.229 1.00 96.38 92 GLU A C 1
ATOM 730 O O . GLU A 1 92 ? -8.965 18.833 16.256 1.00 96.38 92 GLU A O 1
ATOM 735 N N . GLU A 1 93 ? -10.596 17.700 15.232 1.00 97.12 93 GLU A N 1
ATOM 736 C CA . GLU A 1 93 ? -11.111 17.035 16.429 1.00 97.12 93 GLU A CA 1
ATOM 737 C C . GLU A 1 93 ? -10.700 15.560 16.467 1.00 97.12 93 GLU A C 1
ATOM 739 O O . GLU A 1 93 ? -10.398 14.940 15.447 1.00 97.12 93 GLU A O 1
ATOM 744 N N . ASP A 1 94 ? -10.724 14.960 17.655 1.00 98.06 94 ASP A N 1
ATOM 745 C CA . ASP A 1 94 ? -10.491 13.523 17.790 1.00 98.06 94 ASP A CA 1
ATOM 746 C C . ASP A 1 94 ? -11.644 12.718 17.165 1.00 98.06 94 ASP A C 1
ATOM 748 O O . ASP A 1 94 ? -12.817 12.867 17.525 1.00 98.06 94 ASP A O 1
ATOM 752 N N . LEU A 1 95 ? -11.295 11.782 16.286 1.00 98.62 95 LEU A N 1
ATOM 753 C CA . LEU A 1 95 ? -12.217 10.834 15.676 1.00 98.62 95 LEU A CA 1
ATOM 754 C C . LEU A 1 95 ? -12.379 9.618 16.596 1.00 98.62 95 LEU A C 1
ATOM 756 O O . LEU A 1 95 ? -11.399 9.042 17.062 1.00 98.62 95 LEU A O 1
ATOM 760 N N . THR A 1 96 ? -13.615 9.190 16.851 1.00 98.69 96 THR A N 1
ATOM 761 C CA . THR A 1 96 ? -13.908 7.944 17.578 1.00 98.69 96 THR A CA 1
ATOM 762 C C . THR A 1 96 ? -14.832 7.068 16.746 1.00 98.69 96 THR A C 1
ATOM 764 O O . THR A 1 96 ? -15.859 7.538 16.258 1.00 98.69 96 THR A O 1
ATOM 767 N N . PHE A 1 97 ? -14.508 5.787 16.603 1.00 98.75 97 PHE A N 1
ATOM 768 C CA . PHE A 1 97 ? -15.267 4.857 15.769 1.00 98.75 97 PHE A CA 1
ATOM 769 C C . PHE A 1 97 ? -15.195 3.425 16.299 1.00 98.75 97 PHE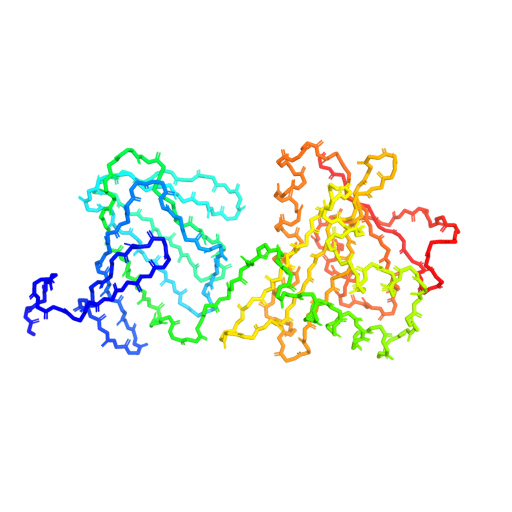 A C 1
ATOM 771 O O . PHE A 1 97 ? -14.391 3.094 17.170 1.00 98.75 97 PHE A O 1
ATOM 778 N N . LEU A 1 98 ? -16.072 2.570 15.781 1.00 98.81 98 LEU A N 1
ATOM 779 C CA . LEU A 1 98 ? -15.938 1.124 15.883 1.00 98.81 98 LEU A CA 1
ATOM 780 C C . LEU A 1 98 ? -15.367 0.586 14.579 1.00 98.81 98 LEU A C 1
ATOM 782 O O . LEU A 1 98 ? -15.831 0.981 13.512 1.00 98.81 98 LEU A O 1
ATOM 786 N N . VAL A 1 99 ? -14.444 -0.365 14.672 1.00 98.50 99 VAL A N 1
ATOM 787 C CA . VAL A 1 99 ? -14.087 -1.257 13.569 1.00 98.50 99 VAL A CA 1
ATOM 788 C C . VAL A 1 99 ? -14.528 -2.672 13.926 1.00 98.50 99 VAL A C 1
ATOM 790 O O . VAL A 1 99 ? -14.186 -3.225 14.976 1.00 98.50 99 VAL A O 1
ATOM 793 N N . ILE A 1 100 ? -15.364 -3.237 13.065 1.00 98.69 100 ILE A N 1
ATOM 794 C CA . ILE A 1 100 ? -15.969 -4.557 13.224 1.00 98.69 100 ILE A CA 1
ATOM 795 C C . ILE A 1 100 ? -15.440 -5.420 12.091 1.00 98.69 100 ILE A C 1
ATOM 797 O O . ILE A 1 100 ? -15.629 -5.063 10.935 1.00 98.69 100 ILE A O 1
ATOM 801 N N . SER A 1 101 ? -14.784 -6.532 12.408 1.00 98.50 101 SER A N 1
ATOM 802 C CA . SER A 1 101 ? -14.161 -7.415 11.413 1.00 98.50 101 SER A CA 1
ATOM 803 C C . SER A 1 101 ? -14.736 -8.823 11.484 1.00 98.50 101 SER A C 1
ATOM 805 O O . SER A 1 101 ? -14.866 -9.373 12.581 1.00 98.50 101 SER A O 1
ATOM 807 N N . GLU A 1 102 ? -15.040 -9.408 10.326 1.00 97.88 102 GLU A N 1
ATOM 808 C CA . GLU A 1 102 ? -15.466 -10.805 10.198 1.00 97.88 102 GLU A CA 1
ATOM 809 C C . GLU A 1 102 ? -14.712 -11.514 9.047 1.00 97.88 102 GLU A C 1
ATOM 811 O O . GLU A 1 102 ? -14.840 -11.096 7.890 1.00 97.88 102 GLU A O 1
ATOM 816 N N . PRO A 1 103 ? -13.953 -12.599 9.319 1.00 96.12 103 PRO A N 1
ATOM 817 C CA . PRO A 1 103 ? -13.475 -13.043 10.639 1.00 96.12 103 PRO A CA 1
ATOM 818 C C . PRO A 1 103 ? -12.528 -12.014 11.294 1.00 96.12 103 PRO A C 1
ATOM 820 O O . PRO A 1 103 ? -12.473 -10.854 10.882 1.00 96.12 103 PRO A O 1
ATOM 823 N N . ASP A 1 104 ? -11.784 -12.394 12.336 1.00 93.31 104 ASP A N 1
ATOM 824 C CA . ASP A 1 104 ? -10.731 -11.508 12.850 1.00 93.31 104 ASP A CA 1
ATOM 825 C C . ASP A 1 104 ? -9.656 -11.190 11.790 1.00 93.31 104 ASP A C 1
ATOM 827 O O . ASP A 1 104 ? -9.641 -11.743 10.693 1.00 93.31 104 ASP A O 1
ATOM 831 N N . THR A 1 105 ? -8.760 -10.254 12.087 1.00 92.12 105 THR A N 1
ATOM 832 C CA . THR A 1 105 ? -7.753 -9.774 11.127 1.00 92.12 105 THR A CA 1
ATOM 833 C C . THR A 1 105 ? -6.362 -10.372 11.347 1.00 92.12 105 THR A C 1
ATOM 835 O O . THR A 1 105 ? -5.383 -9.907 10.753 1.00 92.12 105 THR A O 1
ATOM 838 N N . LYS A 1 106 ? -6.229 -11.395 12.202 1.00 89.81 106 LYS A N 1
ATOM 839 C CA . LYS A 1 106 ? -4.918 -11.919 12.599 1.00 89.81 106 LYS A CA 1
ATOM 840 C C . LYS A 1 106 ? -4.240 -12.625 11.423 1.00 89.81 106 LYS A C 1
ATOM 842 O O . LYS A 1 106 ? -4.724 -13.639 10.929 1.00 89.81 106 LYS A O 1
ATOM 847 N N . GLY A 1 107 ? -3.082 -12.105 11.012 1.00 88.12 107 GLY A N 1
ATOM 848 C CA . GLY A 1 107 ? -2.335 -12.632 9.864 1.00 88.12 107 GLY A CA 1
ATOM 849 C C . GLY A 1 107 ? -3.077 -12.481 8.533 1.00 88.12 107 GLY A C 1
ATOM 850 O O . GLY A 1 107 ? -2.871 -13.264 7.609 1.00 88.12 107 GLY A O 1
ATOM 851 N N . ASP A 1 108 ? -4.010 -11.527 8.455 1.00 91.31 108 ASP A N 1
ATOM 852 C CA . ASP A 1 108 ? -4.837 -11.306 7.266 1.00 91.31 108 ASP A CA 1
ATOM 853 C C . ASP A 1 108 ? -4.547 -9.974 6.568 1.00 91.31 108 ASP A C 1
ATOM 855 O O . ASP A 1 108 ? -5.137 -9.677 5.532 1.00 91.31 108 ASP A O 1
ATOM 859 N N . ARG A 1 109 ? -3.670 -9.151 7.150 1.00 91.75 109 ARG A N 1
ATOM 860 C CA . ARG A 1 109 ? -3.391 -7.788 6.698 1.00 91.75 109 ARG A CA 1
ATOM 861 C C . ARG A 1 109 ? -2.212 -7.768 5.726 1.00 91.75 109 ARG A C 1
ATOM 863 O O . ARG A 1 109 ? -1.153 -8.325 6.007 1.00 91.75 109 ARG A O 1
ATOM 870 N N . ILE A 1 110 ? -2.400 -7.089 4.598 1.00 93.19 110 ILE A N 1
ATOM 871 C CA . ILE A 1 110 ? -1.374 -6.856 3.580 1.00 93.19 110 ILE A CA 1
ATOM 872 C C . ILE A 1 110 ? -1.227 -5.354 3.411 1.00 93.19 110 ILE A C 1
ATOM 874 O O . ILE A 1 110 ? -2.189 -4.673 3.061 1.00 93.19 110 ILE A O 1
ATOM 878 N N . GLU A 1 111 ? -0.029 -4.847 3.661 1.00 95.44 111 GLU A N 1
ATOM 879 C CA . GLU A 1 111 ? 0.235 -3.419 3.803 1.00 95.44 111 GLU A CA 1
ATOM 880 C C . GLU A 1 111 ? 1.103 -2.917 2.660 1.00 95.44 111 GLU A C 1
ATOM 882 O O . GLU A 1 111 ? 2.071 -3.573 2.275 1.00 95.44 111 GLU A O 1
ATOM 887 N N . LEU A 1 112 ? 0.776 -1.736 2.144 1.00 95.88 112 LEU A N 1
ATOM 888 C CA . LEU A 1 112 ? 1.595 -1.024 1.178 1.00 95.88 112 LEU A CA 1
ATOM 889 C C . LEU A 1 112 ? 2.322 0.120 1.883 1.00 95.88 112 LEU A C 1
ATOM 891 O O . LEU A 1 112 ? 1.695 1.019 2.442 1.00 95.88 112 LEU A O 1
ATOM 895 N N . LEU A 1 113 ? 3.648 0.079 1.844 1.00 96.94 113 LEU A N 1
ATOM 896 C CA . LEU A 1 113 ? 4.520 1.055 2.485 1.00 96.94 113 LEU A CA 1
ATOM 897 C C . LEU A 1 113 ? 5.247 1.876 1.425 1.00 96.94 113 LEU A C 1
ATOM 899 O O . LEU A 1 113 ? 5.674 1.348 0.393 1.00 96.94 113 LEU A O 1
ATOM 903 N N . GLU A 1 114 ? 5.425 3.164 1.698 1.00 96.50 114 GLU A N 1
ATOM 904 C CA . GLU A 1 114 ? 6.400 3.966 0.967 1.00 96.50 114 GLU A CA 1
ATOM 905 C C . GLU A 1 114 ? 7.820 3.516 1.315 1.00 96.50 114 GLU A C 1
ATOM 907 O O . GLU A 1 114 ? 8.096 3.020 2.410 1.00 96.50 114 GLU A O 1
ATOM 912 N N . PHE A 1 115 ? 8.732 3.671 0.361 1.00 97.50 115 PHE A N 1
ATOM 913 C CA . PHE A 1 115 ? 10.125 3.328 0.578 1.00 97.50 115 PHE A CA 1
ATOM 914 C C . PHE A 1 115 ? 10.784 4.197 1.656 1.00 97.50 115 PHE A C 1
ATOM 916 O O . PHE A 1 115 ? 10.634 5.416 1.706 1.00 97.50 115 PHE A O 1
ATOM 923 N N . SER A 1 116 ? 11.618 3.536 2.447 1.00 96.69 116 SER A N 1
ATOM 924 C CA . SER A 1 116 ? 12.560 4.111 3.403 1.00 96.69 116 SER A CA 1
ATOM 925 C C . SER A 1 116 ? 13.865 3.312 3.292 1.00 96.69 116 SER A C 1
ATOM 927 O O . SER A 1 116 ? 13.875 2.216 2.723 1.00 96.69 116 SER A O 1
ATOM 929 N N . ASP A 1 117 ? 14.970 3.820 3.837 1.00 96.19 117 ASP A N 1
ATOM 930 C CA . ASP A 1 117 ? 16.281 3.172 3.666 1.00 96.19 117 ASP A CA 1
ATOM 931 C C . ASP A 1 117 ? 16.357 1.770 4.286 1.00 96.19 117 ASP A C 1
ATOM 933 O O . ASP A 1 117 ? 17.118 0.926 3.816 1.00 96.19 117 ASP A O 1
ATOM 937 N N . GLU A 1 118 ? 15.509 1.463 5.271 1.00 96.69 118 GLU A N 1
ATOM 938 C CA . GLU A 1 118 ? 15.418 0.118 5.860 1.00 96.69 118 GLU A CA 1
ATOM 939 C C . GLU A 1 118 ? 14.944 -0.944 4.846 1.00 96.69 118 GLU A C 1
ATOM 941 O O . GLU A 1 118 ? 15.225 -2.139 4.974 1.00 96.69 118 GLU A O 1
ATOM 946 N N . HIS A 1 119 ? 14.263 -0.508 3.784 1.00 97.38 119 HIS A N 1
ATOM 947 C CA . HIS A 1 119 ? 13.734 -1.369 2.737 1.00 97.38 119 HIS A CA 1
ATOM 948 C C . HIS A 1 119 ? 14.748 -1.656 1.623 1.00 97.38 119 HIS A C 1
ATOM 950 O O . HIS A 1 119 ? 14.511 -2.553 0.813 1.00 97.38 119 HIS A O 1
ATOM 956 N N . GLN A 1 120 ? 15.881 -0.946 1.567 1.00 96.88 120 GLN A N 1
ATOM 957 C CA . GLN A 1 120 ? 16.856 -1.022 0.470 1.00 96.88 120 GLN A CA 1
ATOM 958 C C . GLN A 1 120 ? 17.293 -2.456 0.155 1.00 96.88 120 GLN A C 1
ATOM 960 O O . GLN A 1 120 ? 17.187 -2.902 -0.990 1.00 96.88 120 GLN A O 1
ATOM 965 N N . THR A 1 121 ? 17.724 -3.205 1.172 1.00 97.00 121 THR A N 1
ATOM 966 C CA . THR A 1 121 ? 18.165 -4.596 0.999 1.00 97.00 121 THR A CA 1
ATOM 967 C C . THR A 1 121 ? 17.030 -5.495 0.507 1.00 97.00 121 THR A C 1
ATOM 969 O O . THR A 1 121 ? 17.249 -6.333 -0.361 1.00 97.00 121 THR A O 1
ATOM 972 N N . HIS A 1 122 ? 15.803 -5.288 0.990 1.00 97.12 122 HIS A N 1
ATOM 973 C CA . HIS A 1 122 ? 14.638 -6.068 0.569 1.00 97.12 122 HIS A CA 1
ATOM 974 C C . HIS A 1 122 ? 14.277 -5.813 -0.901 1.00 97.12 122 HIS A C 1
ATOM 976 O O . HIS A 1 122 ? 14.078 -6.759 -1.662 1.00 97.12 122 HIS A O 1
ATOM 982 N N . VAL A 1 123 ? 14.255 -4.544 -1.326 1.00 97.31 123 VAL A N 1
ATOM 983 C CA . VAL A 1 123 ? 14.008 -4.159 -2.727 1.00 97.31 123 VAL A CA 1
ATOM 984 C C . VAL A 1 123 ? 15.061 -4.769 -3.648 1.00 97.31 123 VAL A C 1
ATOM 986 O O . VAL A 1 123 ? 14.715 -5.290 -4.713 1.00 97.31 123 VAL A O 1
ATOM 989 N N . LYS A 1 124 ? 16.333 -4.734 -3.232 1.00 96.81 124 LYS A N 1
ATOM 990 C CA . LYS A 1 124 ? 17.436 -5.350 -3.968 1.00 96.81 124 LYS A CA 1
ATOM 991 C C . LYS A 1 124 ? 17.239 -6.858 -4.093 1.00 96.81 124 LYS A C 1
ATOM 993 O O . LYS A 1 124 ? 17.201 -7.349 -5.215 1.00 96.81 124 LYS A O 1
ATOM 998 N N . ASN A 1 125 ? 17.067 -7.567 -2.981 1.00 96.81 125 ASN A N 1
ATOM 999 C CA . ASN A 1 125 ? 16.985 -9.028 -2.968 1.00 96.81 125 ASN A CA 1
ATOM 1000 C C . ASN A 1 125 ? 15.811 -9.545 -3.809 1.00 96.81 125 ASN A C 1
ATOM 1002 O O . ASN A 1 125 ? 16.028 -10.368 -4.689 1.00 96.81 125 ASN A O 1
ATOM 1006 N N . LEU A 1 126 ? 14.608 -8.981 -3.637 1.00 96.88 126 LEU A N 1
ATOM 1007 C CA . LEU A 1 126 ? 13.425 -9.376 -4.415 1.00 96.88 126 LEU A CA 1
ATOM 1008 C C . LEU A 1 126 ? 13.638 -9.231 -5.929 1.00 96.88 126 LEU A C 1
ATOM 1010 O O . LEU A 1 126 ? 13.206 -10.075 -6.712 1.00 96.88 126 LEU A O 1
ATOM 1014 N N . ASN A 1 127 ? 14.305 -8.157 -6.358 1.00 96.31 127 ASN A N 1
ATOM 1015 C CA . ASN A 1 127 ? 14.604 -7.954 -7.773 1.00 96.31 127 ASN A CA 1
ATOM 1016 C C . ASN A 1 127 ? 15.756 -8.845 -8.261 1.00 96.31 127 ASN A C 1
ATOM 1018 O O . ASN A 1 127 ? 15.702 -9.306 -9.397 1.00 96.31 127 ASN A O 1
ATOM 1022 N N . TYR A 1 128 ? 16.780 -9.090 -7.439 1.00 95.38 128 TYR A N 1
ATOM 1023 C CA . TYR A 1 128 ? 17.902 -9.969 -7.786 1.00 95.38 128 TYR A CA 1
ATOM 1024 C C . TYR A 1 128 ? 17.451 -11.421 -7.933 1.00 95.38 128 TYR A C 1
ATOM 1026 O O . TYR A 1 128 ? 17.749 -12.018 -8.957 1.00 95.38 128 TYR A O 1
ATOM 1034 N N . GLU A 1 129 ? 16.668 -11.953 -6.992 1.00 93.06 129 GLU A N 1
ATOM 1035 C CA . GLU A 1 129 ? 16.106 -13.310 -7.071 1.00 93.06 129 GLU A CA 1
ATOM 1036 C C . GLU A 1 129 ? 15.351 -13.524 -8.388 1.00 93.06 129 GLU A C 1
ATOM 1038 O O . GLU A 1 129 ? 15.547 -14.516 -9.092 1.00 93.06 129 GLU A O 1
ATOM 1043 N N . TRP A 1 130 ? 14.520 -12.550 -8.767 1.00 91.62 130 TRP A N 1
ATOM 1044 C CA . TRP A 1 130 ? 13.796 -12.586 -10.031 1.00 91.62 130 TRP A CA 1
ATOM 1045 C C . TRP A 1 130 ? 14.725 -12.472 -11.250 1.00 91.62 130 TRP A C 1
ATOM 1047 O O . TRP A 1 130 ? 14.570 -13.223 -12.217 1.00 91.62 130 TRP A O 1
ATOM 1057 N N . LEU A 1 131 ? 15.688 -11.542 -11.213 1.00 91.75 131 LEU A N 1
ATOM 1058 C CA . LEU A 1 131 ? 16.640 -11.323 -12.302 1.00 91.75 131 LEU A CA 1
ATOM 1059 C C . LEU A 1 131 ? 17.507 -12.555 -12.521 1.00 91.75 131 LEU A C 1
ATOM 1061 O O . LEU A 1 131 ? 17.613 -12.979 -13.657 1.00 91.75 131 LEU A O 1
ATOM 1065 N N . GLU A 1 132 ? 18.077 -13.149 -11.479 1.00 93.00 132 GLU A N 1
ATOM 1066 C CA . GLU A 1 132 ? 18.950 -14.325 -11.562 1.00 93.00 132 GLU A CA 1
ATOM 1067 C C . GLU A 1 132 ? 18.198 -15.588 -11.993 1.00 93.00 132 GLU A C 1
ATOM 1069 O O . GLU A 1 132 ? 18.768 -16.447 -12.667 1.00 93.00 132 GLU A O 1
ATOM 1074 N N . LYS A 1 133 ? 16.905 -15.700 -11.658 1.00 90.12 133 LYS A N 1
ATOM 1075 C CA . LYS A 1 133 ? 16.076 -16.838 -12.075 1.00 90.12 133 LYS A CA 1
ATOM 1076 C C . LYS A 1 133 ? 15.785 -16.847 -13.576 1.00 90.12 133 LYS A C 1
ATOM 1078 O O . LYS A 1 133 ? 15.763 -17.917 -14.182 1.00 90.12 133 LYS A O 1
ATOM 1083 N N . TYR A 1 134 ? 15.508 -15.685 -14.167 1.00 88.62 134 TYR A N 1
ATOM 1084 C CA . TYR A 1 134 ? 15.013 -15.600 -15.550 1.00 88.62 134 TYR A CA 1
ATOM 1085 C C . TYR A 1 134 ? 15.989 -14.939 -16.529 1.00 88.62 134 TYR A C 1
ATOM 1087 O O . TYR A 1 134 ? 15.890 -15.170 -17.734 1.00 88.62 134 TYR A O 1
ATOM 1095 N N . PHE A 1 135 ? 16.912 -14.114 -16.040 1.00 92.31 135 PHE A N 1
ATOM 1096 C CA . PHE A 1 135 ? 17.783 -13.246 -16.831 1.00 92.31 135 PHE A CA 1
ATOM 1097 C C . PHE A 1 135 ? 19.172 -13.095 -16.177 1.00 92.31 135 PHE A C 1
ATOM 1099 O O . PHE A 1 135 ? 19.596 -13.887 -15.341 1.00 92.31 135 PHE A O 1
ATOM 1106 N N . LYS A 1 136 ? 19.920 -12.075 -16.601 1.00 90.44 136 LYS A N 1
ATOM 1107 C CA . LYS A 1 136 ? 21.144 -11.608 -15.943 1.00 90.44 136 LYS A CA 1
ATOM 1108 C C . LYS A 1 136 ? 20.857 -10.269 -15.268 1.00 90.44 136 LYS A C 1
ATOM 1110 O O . LYS A 1 136 ? 20.050 -9.489 -15.776 1.00 90.44 136 LYS A O 1
ATOM 1115 N N . VAL A 1 137 ? 21.549 -9.977 -14.171 1.00 91.31 137 VAL A N 1
ATOM 1116 C CA . VAL A 1 137 ? 21.548 -8.632 -13.583 1.00 91.31 137 VAL A CA 1
ATOM 1117 C C . VAL A 1 137 ? 22.332 -7.703 -14.510 1.00 91.31 137 VAL A C 1
ATOM 1119 O O . VAL A 1 137 ? 23.505 -7.945 -14.795 1.00 91.31 137 VAL A O 1
ATOM 1122 N N . GLU A 1 138 ? 21.690 -6.653 -15.017 1.00 92.19 138 GLU A N 1
ATOM 1123 C CA . GLU A 1 138 ? 22.339 -5.673 -15.889 1.00 92.19 138 GLU A CA 1
ATOM 1124 C C . GLU A 1 138 ? 22.885 -4.494 -15.067 1.00 92.19 138 GLU A C 1
ATOM 1126 O O . GLU A 1 138 ? 22.388 -4.187 -13.983 1.00 92.19 138 GLU A O 1
ATOM 1131 N N . ALA A 1 139 ? 23.880 -3.767 -15.588 1.00 90.38 139 ALA A N 1
ATOM 1132 C CA . ALA A 1 139 ? 24.518 -2.659 -14.860 1.00 90.38 139 ALA A CA 1
ATOM 1133 C C . ALA A 1 139 ? 23.524 -1.554 -14.444 1.00 90.38 139 ALA A C 1
ATOM 1135 O O . ALA A 1 139 ? 23.686 -0.900 -13.413 1.00 90.38 139 ALA A O 1
ATOM 1136 N N . GLY A 1 140 ? 22.474 -1.331 -15.244 1.00 87.69 140 GLY A N 1
ATOM 1137 C CA . GLY A 1 140 ? 21.385 -0.423 -14.888 1.00 87.69 140 GLY A CA 1
ATOM 1138 C C . GLY A 1 140 ? 20.564 -0.918 -13.694 1.00 87.69 140 GLY A C 1
ATOM 1139 O O . GLY A 1 140 ? 20.143 -0.104 -12.871 1.00 87.69 140 GLY A O 1
ATOM 1140 N N . ASP A 1 141 ? 20.369 -2.234 -13.573 1.00 91.25 141 ASP A N 1
ATOM 1141 C CA . ASP A 1 141 ? 19.695 -2.841 -12.430 1.00 91.25 141 ASP A CA 1
ATOM 1142 C C . ASP A 1 141 ? 20.520 -2.683 -11.163 1.00 91.25 141 ASP A C 1
ATOM 1144 O O . ASP A 1 141 ? 20.014 -2.106 -10.200 1.00 91.25 141 ASP A O 1
ATOM 1148 N N . GLU A 1 142 ? 21.789 -3.086 -11.207 1.00 92.94 142 GLU A N 1
ATOM 1149 C CA . GLU A 1 142 ? 22.713 -2.991 -10.077 1.00 92.94 142 GLU A CA 1
ATOM 1150 C C . GLU A 1 142 ? 22.777 -1.570 -9.516 1.00 92.94 142 GLU A C 1
ATOM 1152 O O . GLU A 1 142 ? 22.551 -1.383 -8.324 1.00 92.94 142 GLU A O 1
ATOM 1157 N N . ARG A 1 143 ? 22.980 -0.554 -10.368 1.00 91.50 143 ARG A N 1
ATOM 1158 C CA . ARG A 1 143 ? 23.007 0.848 -9.918 1.00 91.50 143 ARG A CA 1
ATOM 1159 C C . ARG A 1 143 ? 21.722 1.242 -9.194 1.00 91.50 143 ARG A C 1
ATOM 1161 O O . ARG A 1 143 ? 21.782 1.772 -8.092 1.00 91.50 143 ARG A O 1
ATOM 1168 N N . SER A 1 144 ? 20.564 0.985 -9.808 1.00 91.81 144 SER A N 1
ATOM 1169 C CA . SER A 1 144 ? 19.269 1.392 -9.243 1.00 91.81 144 SER A CA 1
ATOM 1170 C C . SER A 1 144 ? 18.900 0.657 -7.952 1.00 91.81 144 SER A C 1
ATOM 1172 O O . SER A 1 144 ? 18.257 1.238 -7.088 1.00 91.81 144 SER A O 1
ATOM 1174 N N . LEU A 1 145 ? 19.298 -0.610 -7.822 1.00 94.56 145 LEU A N 1
ATOM 1175 C CA . LEU A 1 145 ? 18.963 -1.459 -6.678 1.00 94.56 145 LEU A CA 1
ATOM 1176 C C . LEU A 1 145 ? 19.987 -1.332 -5.545 1.00 94.56 145 LEU A C 1
ATOM 1178 O O . LEU A 1 145 ? 19.652 -1.586 -4.391 1.00 94.56 145 LEU A O 1
ATOM 1182 N N . ALA A 1 146 ? 21.224 -0.938 -5.855 1.00 94.69 146 ALA A N 1
ATOM 1183 C CA . ALA A 1 146 ? 22.237 -0.624 -4.857 1.00 94.69 146 ALA A CA 1
ATOM 1184 C C . ALA A 1 146 ? 21.945 0.688 -4.123 1.00 94.69 146 ALA A C 1
ATOM 1186 O O . ALA A 1 146 ? 22.341 0.802 -2.971 1.00 94.69 146 ALA A O 1
ATOM 1187 N N . ASP A 1 147 ? 21.251 1.639 -4.753 1.00 96.00 147 ASP A N 1
ATOM 1188 C CA . ASP A 1 147 ? 20.883 2.931 -4.160 1.00 96.00 147 ASP A CA 1
ATOM 1189 C C . ASP A 1 147 ? 19.507 3.415 -4.675 1.00 96.00 147 ASP A C 1
ATOM 1191 O O . ASP A 1 147 ? 19.423 4.317 -5.513 1.00 96.00 147 ASP A O 1
ATOM 1195 N N . PRO A 1 148 ? 18.385 2.824 -4.217 1.00 96.94 148 PRO A N 1
ATOM 1196 C CA . PRO A 1 148 ? 17.056 3.257 -4.645 1.00 96.94 148 PRO A CA 1
ATOM 1197 C C . PRO A 1 148 ? 16.753 4.713 -4.265 1.00 96.94 148 PRO A C 1
ATOM 1199 O O . PRO A 1 148 ? 16.058 5.404 -5.014 1.00 96.94 148 PRO A O 1
ATOM 1202 N N . ARG A 1 149 ? 17.301 5.207 -3.142 1.00 97.38 149 ARG A N 1
ATOM 1203 C CA . ARG A 1 149 ? 17.128 6.600 -2.712 1.00 97.38 149 ARG A CA 1
ATOM 1204 C C . ARG A 1 149 ? 17.704 7.564 -3.747 1.00 97.38 149 ARG A C 1
ATOM 1206 O O . ARG A 1 149 ? 16.940 8.327 -4.336 1.00 97.38 149 ARG A O 1
ATOM 1213 N N . GLY A 1 150 ? 19.005 7.503 -4.018 1.00 97.25 150 GLY A N 1
ATOM 1214 C CA . GLY A 1 150 ? 19.658 8.425 -4.949 1.00 97.25 150 GLY A CA 1
ATOM 1215 C C . GLY A 1 150 ? 19.311 8.152 -6.413 1.00 97.25 150 GLY A C 1
ATOM 1216 O O . GLY A 1 150 ? 19.243 9.069 -7.236 1.00 97.25 150 GLY A O 1
ATOM 1217 N N . GLN A 1 151 ? 19.043 6.894 -6.784 1.00 96.69 151 GLN A N 1
ATOM 1218 C CA . GLN A 1 151 ? 18.771 6.547 -8.181 1.00 96.69 151 GLN A CA 1
ATOM 1219 C C . GLN A 1 151 ? 17.309 6.670 -8.603 1.00 96.69 151 GLN A C 1
ATOM 1221 O O . GLN A 1 151 ? 17.076 6.816 -9.807 1.00 96.69 151 GLN A O 1
ATOM 1226 N N . ILE A 1 152 ? 16.352 6.609 -7.673 1.00 97.56 152 ILE A N 1
ATOM 1227 C CA . ILE A 1 152 ? 14.914 6.652 -7.975 1.00 97.56 152 ILE A CA 1
ATOM 1228 C C . ILE A 1 152 ? 14.251 7.818 -7.240 1.00 97.56 152 ILE A C 1
ATOM 1230 O O . ILE A 1 152 ? 13.731 8.713 -7.904 1.00 97.56 152 ILE A O 1
ATOM 1234 N N . ILE A 1 153 ? 14.295 7.841 -5.905 1.00 97.75 153 ILE A N 1
ATOM 1235 C CA . ILE A 1 153 ? 13.527 8.801 -5.089 1.00 97.75 153 ILE A CA 1
ATOM 1236 C C . ILE A 1 153 ? 13.986 10.245 -5.321 1.00 97.75 153 ILE A C 1
ATOM 1238 O O . ILE A 1 153 ? 13.185 11.099 -5.695 1.00 97.75 153 ILE A O 1
ATOM 1242 N N . GLU A 1 154 ? 15.282 10.527 -5.191 1.00 97.38 154 GLU A N 1
ATOM 1243 C CA . GLU A 1 154 ? 15.838 11.883 -5.355 1.00 97.38 154 GLU A CA 1
ATOM 1244 C C . GLU A 1 154 ? 15.719 12.411 -6.791 1.00 97.38 154 GLU A C 1
ATOM 1246 O O . GLU A 1 154 ? 15.740 13.618 -7.028 1.00 97.38 154 GLU A O 1
ATOM 1251 N N . LYS A 1 155 ? 15.516 11.516 -7.764 1.00 96.56 155 LYS A N 1
ATOM 1252 C CA . LYS A 1 155 ? 15.231 11.880 -9.159 1.00 96.56 155 LYS A CA 1
ATOM 1253 C C . LYS A 1 155 ? 13.745 12.147 -9.412 1.00 96.56 155 LYS A C 1
ATOM 1255 O O . LYS A 1 155 ? 13.356 12.368 -10.557 1.00 96.56 155 LYS A O 1
ATOM 1260 N N . GLY A 1 156 ? 12.915 12.139 -8.370 1.00 96.44 156 GLY A N 1
ATOM 1261 C CA . GLY A 1 156 ? 11.469 12.341 -8.447 1.00 96.44 156 GLY A CA 1
ATOM 1262 C C . GLY A 1 156 ? 10.692 11.096 -8.876 1.00 96.44 156 GLY A C 1
ATOM 1263 O O . GLY A 1 156 ? 9.590 11.230 -9.406 1.00 96.44 156 GLY A O 1
ATOM 1264 N N . GLY A 1 157 ? 11.287 9.912 -8.726 1.00 97.56 157 GLY A N 1
ATOM 1265 C CA . GLY A 1 157 ? 10.609 8.626 -8.834 1.00 97.56 157 GLY A CA 1
ATOM 1266 C C . GLY A 1 157 ? 10.032 8.160 -7.497 1.00 97.56 157 GLY A C 1
ATOM 1267 O O . GLY A 1 157 ? 10.167 8.823 -6.472 1.00 97.56 157 GLY A O 1
ATOM 1268 N N . PHE A 1 158 ? 9.404 6.989 -7.515 1.00 98.25 158 PHE A N 1
ATOM 1269 C CA . PHE A 1 158 ? 8.725 6.410 -6.357 1.00 98.25 158 PHE A CA 1
ATOM 1270 C C . PHE A 1 158 ? 9.055 4.932 -6.237 1.00 98.25 158 PHE A C 1
ATOM 1272 O O . PHE A 1 158 ? 9.238 4.250 -7.247 1.00 98.25 158 PHE A O 1
ATOM 1279 N N . VAL A 1 159 ? 9.098 4.438 -5.005 1.00 98.44 159 VAL A N 1
ATOM 1280 C CA . VAL A 1 159 ? 9.257 3.020 -4.691 1.00 98.44 159 VAL A CA 1
ATOM 1281 C C . VAL A 1 159 ? 8.270 2.688 -3.579 1.00 98.44 159 VAL A C 1
ATOM 1283 O O . VAL A 1 159 ? 8.195 3.414 -2.587 1.00 98.44 159 VAL A O 1
ATOM 1286 N N . TRP A 1 160 ? 7.538 1.590 -3.741 1.00 98.44 160 TRP A N 1
ATOM 1287 C CA . TRP A 1 160 ? 6.691 1.031 -2.691 1.00 98.44 160 TRP A CA 1
ATOM 1288 C C . TRP A 1 160 ? 7.052 -0.417 -2.445 1.00 98.44 160 TRP A C 1
ATOM 1290 O O . TRP A 1 160 ? 7.467 -1.132 -3.361 1.00 98.44 160 TRP A O 1
ATOM 1300 N N . VAL A 1 161 ? 6.852 -0.848 -1.207 1.00 98.31 161 VAL A N 1
ATOM 1301 C CA . VAL A 1 161 ? 7.052 -2.228 -0.780 1.00 98.31 161 VAL A CA 1
ATOM 1302 C C . VAL A 1 161 ? 5.796 -2.768 -0.119 1.00 98.31 161 VAL A C 1
ATOM 1304 O O . VAL A 1 161 ? 4.997 -2.018 0.437 1.00 98.31 161 VAL A O 1
ATOM 1307 N N . VAL A 1 162 ? 5.618 -4.081 -0.191 1.00 97.56 162 VAL A N 1
ATOM 1308 C CA . VAL A 1 162 ? 4.472 -4.769 0.408 1.00 97.56 162 VAL A CA 1
ATOM 1309 C C . VAL A 1 162 ? 4.938 -5.558 1.607 1.00 97.56 162 VAL A C 1
ATOM 1311 O O . VAL A 1 162 ? 5.853 -6.374 1.475 1.00 97.56 162 VAL A O 1
ATOM 1314 N N . ARG A 1 163 ? 4.281 -5.342 2.746 1.00 96.12 163 ARG A N 1
ATOM 1315 C CA . ARG A 1 163 ? 4.534 -6.059 3.992 1.00 96.12 163 ARG A CA 1
ATOM 1316 C C . ARG A 1 163 ? 3.380 -7.005 4.315 1.00 96.12 163 ARG A C 1
ATOM 1318 O O . ARG A 1 163 ? 2.216 -6.613 4.251 1.00 96.12 163 ARG A O 1
ATOM 1325 N N . ILE A 1 164 ? 3.716 -8.244 4.665 1.00 93.00 164 ILE A N 1
ATOM 1326 C CA . ILE A 1 164 ? 2.791 -9.259 5.188 1.00 93.00 164 ILE A CA 1
ATOM 1327 C C . ILE A 1 164 ? 3.472 -9.907 6.388 1.00 93.00 164 ILE A C 1
ATOM 1329 O O . ILE A 1 164 ? 4.620 -10.326 6.275 1.00 93.00 164 ILE A O 1
ATOM 1333 N N . ASP A 1 165 ? 2.804 -9.938 7.543 1.00 88.94 165 ASP A N 1
ATOM 1334 C CA . ASP A 1 165 ? 3.330 -10.527 8.787 1.00 88.94 165 ASP A CA 1
ATOM 1335 C C . ASP A 1 165 ? 4.760 -10.069 9.149 1.00 88.94 165 ASP A C 1
ATOM 1337 O O . ASP A 1 165 ? 5.594 -10.836 9.625 1.00 88.94 165 ASP A O 1
ATOM 1341 N N . GLY A 1 166 ? 5.059 -8.787 8.908 1.00 90.62 166 GLY A N 1
ATOM 1342 C CA . GLY A 1 166 ? 6.371 -8.189 9.181 1.00 90.62 166 GLY A CA 1
ATOM 1343 C C . GLY A 1 166 ? 7.436 -8.440 8.106 1.00 90.62 166 GLY A C 1
ATOM 1344 O O . GLY A 1 166 ? 8.502 -7.833 8.167 1.00 90.62 166 GLY A O 1
ATOM 1345 N N . GLN A 1 167 ? 7.156 -9.267 7.099 1.00 94.38 167 GLN A N 1
ATOM 1346 C CA . GLN A 1 167 ? 8.067 -9.564 5.995 1.00 94.38 167 GLN A CA 1
ATOM 1347 C C . GLN A 1 167 ? 7.779 -8.675 4.783 1.00 94.38 167 GLN A C 1
ATOM 1349 O O . GLN A 1 167 ? 6.629 -8.529 4.372 1.00 94.38 167 GLN A O 1
ATOM 1354 N N . ILE A 1 168 ? 8.827 -8.126 4.162 1.00 97.50 168 ILE A N 1
ATOM 1355 C CA . ILE A 1 168 ? 8.718 -7.472 2.853 1.00 97.50 168 ILE A CA 1
ATOM 1356 C C . ILE A 1 168 ? 8.694 -8.538 1.757 1.00 97.50 168 ILE A C 1
ATOM 1358 O O . ILE A 1 168 ? 9.669 -9.262 1.567 1.00 97.50 168 ILE A O 1
ATOM 1362 N N . VAL A 1 169 ? 7.579 -8.622 1.033 1.00 96.94 169 VAL A N 1
ATOM 1363 C CA . VAL A 1 169 ? 7.302 -9.706 0.074 1.00 96.94 169 VAL A CA 1
ATOM 1364 C C . VAL A 1 169 ? 7.194 -9.233 -1.371 1.00 96.94 169 VAL A C 1
ATOM 1366 O O . VAL A 1 169 ? 7.219 -10.051 -2.289 1.00 96.94 169 VAL A O 1
ATOM 1369 N N . ALA A 1 170 ? 7.044 -7.929 -1.602 1.00 97.81 170 ALA A N 1
ATOM 1370 C CA . ALA A 1 170 ? 6.973 -7.377 -2.947 1.00 97.81 170 ALA A CA 1
ATOM 1371 C C . ALA A 1 170 ? 7.451 -5.928 -3.007 1.00 97.81 170 ALA A C 1
ATOM 1373 O O . ALA A 1 170 ? 7.529 -5.238 -1.992 1.00 97.81 170 ALA A O 1
ATOM 1374 N N . THR A 1 171 ? 7.742 -5.468 -4.219 1.00 98.44 171 THR A N 1
ATOM 1375 C CA . THR A 1 171 ? 8.146 -4.094 -4.518 1.00 98.44 171 THR A CA 1
ATOM 1376 C C . THR A 1 171 ? 7.671 -3.680 -5.909 1.00 98.44 171 THR A C 1
ATOM 1378 O O . THR A 1 171 ? 7.436 -4.535 -6.766 1.00 98.44 171 THR A O 1
ATOM 1381 N N . VAL A 1 172 ? 7.498 -2.376 -6.126 1.00 98.38 172 VAL A N 1
ATOM 1382 C CA . VAL A 1 172 ? 7.315 -1.742 -7.439 1.00 98.38 172 VAL A CA 1
ATOM 1383 C C . VAL A 1 172 ? 7.941 -0.354 -7.419 1.00 98.38 172 VAL A C 1
ATOM 1385 O O . VAL A 1 172 ? 8.019 0.293 -6.373 1.00 98.38 172 VAL A O 1
ATOM 1388 N N . SER A 1 173 ? 8.377 0.131 -8.576 1.00 98.44 173 SER A N 1
ATOM 1389 C CA . SER A 1 173 ? 8.904 1.482 -8.727 1.00 98.44 173 SER A CA 1
ATOM 1390 C C . SER A 1 173 ? 8.300 2.207 -9.925 1.00 98.44 173 SER A C 1
ATOM 1392 O O . SER A 1 173 ? 8.088 1.615 -10.983 1.00 98.44 173 SER A O 1
ATOM 1394 N N . LEU A 1 174 ? 8.098 3.514 -9.767 1.00 98.12 174 LEU A N 1
ATOM 1395 C CA . LEU A 1 174 ? 7.908 4.453 -10.867 1.00 98.12 174 LEU A CA 1
ATOM 1396 C C . LEU A 1 174 ? 9.210 5.230 -11.072 1.00 98.12 174 LEU A C 1
ATOM 1398 O O . LEU A 1 174 ? 9.573 6.080 -10.261 1.00 98.12 174 LEU A O 1
ATOM 1402 N N . LEU A 1 175 ? 9.931 4.935 -12.153 1.00 96.81 175 LEU A N 1
ATOM 1403 C CA . LEU A 1 175 ? 11.213 5.556 -12.470 1.00 96.81 175 LEU A CA 1
ATOM 1404 C C . LEU A 1 175 ? 10.997 6.743 -13.409 1.00 96.81 175 LEU A C 1
ATOM 1406 O O . LEU A 1 175 ? 10.671 6.558 -14.585 1.00 96.81 175 LEU A O 1
ATOM 1410 N N . LYS A 1 176 ? 11.229 7.959 -12.908 1.00 96.25 176 LYS A N 1
ATOM 1411 C CA . LYS A 1 176 ? 11.169 9.181 -13.715 1.00 96.25 176 LYS A CA 1
ATOM 1412 C C . LYS A 1 176 ? 12.301 9.209 -14.743 1.00 96.25 176 LYS A C 1
ATOM 1414 O O . LYS A 1 176 ? 13.468 8.991 -14.410 1.00 96.25 176 LYS A O 1
ATOM 1419 N N . LYS A 1 177 ? 11.967 9.489 -16.000 1.00 92.62 177 LYS A N 1
ATOM 1420 C CA . LYS A 1 177 ? 12.923 9.657 -17.100 1.00 92.62 177 LYS A CA 1
ATOM 1421 C C . LYS A 1 177 ? 13.204 11.129 -17.375 1.00 92.62 177 LYS A C 1
ATOM 1423 O O . LYS A 1 177 ? 12.450 12.015 -16.983 1.00 92.62 177 LYS A O 1
ATOM 1428 N N . LEU A 1 178 ? 14.301 11.385 -18.090 1.00 88.31 178 LEU A N 1
ATOM 1429 C CA . LEU A 1 178 ? 14.742 12.743 -18.433 1.00 88.31 178 LEU A CA 1
ATOM 1430 C C . LEU A 1 178 ? 13.719 13.512 -19.279 1.00 88.31 178 LEU A C 1
ATOM 1432 O O . LEU A 1 178 ? 13.623 14.727 -19.162 1.00 88.31 178 LEU A O 1
ATOM 1436 N N . ASN A 1 179 ? 12.942 12.810 -20.106 1.00 87.56 179 ASN A N 1
ATOM 1437 C CA . ASN A 1 179 ? 11.878 13.400 -20.917 1.00 87.56 179 ASN A CA 1
ATOM 1438 C C . ASN A 1 179 ? 10.576 13.660 -20.127 1.00 87.56 179 ASN A C 1
ATOM 1440 O O . ASN A 1 179 ? 9.593 14.089 -20.721 1.00 87.56 179 ASN A O 1
ATOM 1444 N N . GLY A 1 180 ? 10.556 13.389 -18.817 1.00 86.56 180 GLY A N 1
ATOM 1445 C CA . GLY A 1 180 ? 9.391 13.564 -17.947 1.00 86.56 180 GLY A CA 1
ATOM 1446 C C . GLY A 1 180 ? 8.443 12.364 -17.892 1.00 86.56 180 GLY A C 1
ATOM 1447 O O . GLY A 1 180 ? 7.587 12.334 -17.011 1.00 86.56 180 GLY A O 1
ATOM 1448 N N . ASP A 1 181 ? 8.614 11.364 -18.763 1.00 91.62 181 ASP A N 1
ATOM 1449 C CA . ASP A 1 181 ? 7.828 10.130 -18.709 1.00 91.62 181 ASP A CA 1
ATOM 1450 C C . ASP A 1 181 ? 8.224 9.275 -17.492 1.00 91.62 181 ASP A C 1
ATOM 1452 O O . ASP A 1 181 ? 9.331 9.387 -16.954 1.00 91.62 181 ASP A O 1
ATOM 1456 N N . PHE A 1 182 ? 7.340 8.360 -17.095 1.00 97.12 182 PHE A N 1
ATOM 1457 C CA . PHE A 1 182 ? 7.594 7.415 -16.011 1.00 97.12 182 PHE A CA 1
ATOM 1458 C C . PHE A 1 182 ? 7.554 5.969 -16.507 1.00 97.12 182 PHE A C 1
ATOM 1460 O O . PHE A 1 182 ? 6.640 5.550 -17.223 1.00 97.12 182 PHE A O 1
ATOM 1467 N N . GLU A 1 183 ? 8.560 5.202 -16.093 1.00 96.94 183 GLU A N 1
ATOM 1468 C CA . GLU A 1 183 ? 8.613 3.757 -16.286 1.00 96.94 183 GLU A CA 1
ATOM 1469 C C . GLU A 1 183 ? 8.063 3.045 -15.049 1.00 96.94 183 GLU A C 1
ATOM 1471 O O . GLU A 1 183 ? 8.530 3.302 -13.942 1.00 96.94 183 GLU A O 1
ATOM 1476 N N . LEU A 1 184 ? 7.128 2.114 -15.231 1.00 97.94 184 LEU A N 1
ATOM 1477 C CA . LEU A 1 184 ? 6.783 1.127 -14.214 1.00 97.94 184 LEU A CA 1
ATOM 1478 C C . LEU A 1 184 ? 7.797 -0.014 -14.290 1.00 97.94 184 LEU A C 1
ATOM 1480 O O . LEU A 1 184 ? 7.868 -0.732 -15.287 1.00 97.94 184 LEU A O 1
ATOM 1484 N N . GLY A 1 185 ? 8.587 -0.176 -13.236 1.00 96.19 185 GLY A N 1
ATOM 1485 C CA . GLY A 1 185 ? 9.694 -1.121 -13.214 1.00 96.19 185 GLY A CA 1
ATOM 1486 C C . GLY A 1 185 ? 10.019 -1.602 -11.811 1.00 96.19 185 GLY A C 1
ATOM 1487 O O . GLY A 1 185 ? 9.328 -1.279 -10.846 1.00 96.19 185 GLY A O 1
ATOM 1488 N N . LYS A 1 186 ? 11.074 -2.417 -11.713 1.00 95.75 186 LYS A N 1
ATOM 1489 C CA . LYS A 1 186 ? 11.547 -3.025 -10.452 1.00 95.75 186 LYS A CA 1
ATOM 1490 C C . LYS A 1 186 ? 10.439 -3.727 -9.668 1.00 95.75 186 LYS A C 1
ATOM 1492 O O . LYS A 1 186 ? 10.424 -3.724 -8.440 1.00 95.75 186 LYS A O 1
ATOM 1497 N N . MET A 1 187 ? 9.481 -4.274 -10.412 1.00 96.44 187 MET A N 1
ATOM 1498 C CA . MET A 1 187 ? 8.316 -4.934 -9.867 1.00 96.44 187 MET A CA 1
ATOM 1499 C C . MET A 1 187 ? 8.643 -6.403 -9.625 1.00 96.44 187 MET A C 1
ATOM 1501 O O . MET A 1 187 ? 8.881 -7.143 -10.577 1.00 96.44 187 MET A O 1
ATOM 1505 N N . ALA A 1 188 ? 8.618 -6.824 -8.367 1.00 96.00 188 ALA A N 1
ATOM 1506 C CA . ALA A 1 188 ? 8.874 -8.204 -7.975 1.00 96.00 188 ALA A CA 1
ATOM 1507 C C . ALA A 1 188 ? 7.938 -8.605 -6.833 1.00 96.00 188 ALA A C 1
ATOM 1509 O O . ALA A 1 188 ? 7.616 -7.790 -5.971 1.00 96.00 188 ALA A O 1
ATOM 1510 N N . VAL A 1 189 ? 7.498 -9.863 -6.846 1.00 95.38 189 VAL A N 1
ATOM 1511 C CA . VAL A 1 189 ? 6.689 -10.491 -5.793 1.00 95.38 189 VAL A CA 1
ATOM 1512 C C . VAL A 1 189 ? 7.335 -11.838 -5.486 1.00 95.38 189 VAL A C 1
ATOM 1514 O O . VAL A 1 189 ? 7.524 -12.641 -6.405 1.00 95.38 189 VAL A O 1
ATOM 1517 N N . SER A 1 190 ? 7.656 -12.074 -4.216 1.00 94.50 190 SER A N 1
ATOM 1518 C CA . SER A 1 190 ? 8.172 -13.352 -3.720 1.00 94.50 190 SER A CA 1
ATOM 1519 C C . SER A 1 190 ? 7.249 -14.506 -4.125 1.00 94.50 190 SER A C 1
ATOM 1521 O O . SER A 1 190 ? 6.027 -14.350 -4.137 1.00 94.50 190 SER A O 1
ATOM 1523 N N . GLU A 1 191 ? 7.826 -15.654 -4.486 1.00 91.31 191 GLU A N 1
ATOM 1524 C CA . GLU A 1 191 ? 7.100 -16.795 -5.071 1.00 91.31 191 GLU A CA 1
ATOM 1525 C C . GLU A 1 191 ? 5.979 -17.315 -4.176 1.00 91.31 191 GLU A C 1
ATOM 1527 O O . GLU A 1 191 ? 4.875 -17.553 -4.666 1.00 91.31 191 GLU A O 1
ATOM 1532 N N . ASP A 1 192 ? 6.223 -17.361 -2.867 1.00 90.44 192 ASP A N 1
ATOM 1533 C CA . ASP A 1 192 ? 5.250 -17.804 -1.863 1.00 90.44 192 ASP A CA 1
ATOM 1534 C C . ASP A 1 192 ? 4.005 -16.902 -1.796 1.00 90.44 192 ASP A C 1
ATOM 1536 O O . ASP A 1 192 ? 2.951 -17.311 -1.310 1.00 90.44 1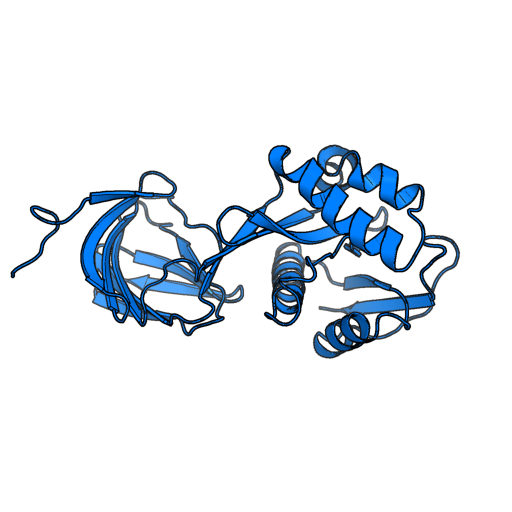92 ASP A O 1
ATOM 1540 N N . PHE A 1 193 ? 4.104 -15.680 -2.330 1.00 90.00 193 PHE A N 1
ATOM 1541 C CA . PHE A 1 193 ? 3.056 -14.659 -2.313 1.00 90.00 193 PHE A CA 1
ATOM 1542 C C . PHE A 1 193 ? 2.533 -14.304 -3.716 1.00 90.00 193 PHE A C 1
ATOM 1544 O O . PHE A 1 193 ? 1.728 -13.377 -3.888 1.00 90.00 193 PHE A O 1
ATOM 1551 N N . GLN A 1 194 ? 2.926 -15.059 -4.744 1.00 88.19 194 GLN A N 1
ATOM 1552 C CA . GLN A 1 194 ? 2.347 -14.930 -6.080 1.00 88.19 194 GLN A CA 1
ATOM 1553 C C . GLN A 1 194 ? 0.924 -15.509 -6.129 1.00 88.19 194 GLN A C 1
ATOM 1555 O O . GLN A 1 194 ? 0.523 -16.344 -5.328 1.00 88.19 194 GLN A O 1
ATOM 1560 N N . GLY A 1 195 ? 0.102 -15.019 -7.060 1.00 83.25 195 GLY A N 1
ATOM 1561 C CA . GLY A 1 195 ? -1.298 -15.454 -7.190 1.00 83.25 195 GLY A CA 1
ATOM 1562 C C . GLY A 1 195 ? -2.279 -14.828 -6.185 1.00 83.25 195 GLY A C 1
ATOM 1563 O O . GLY A 1 195 ? -3.484 -14.854 -6.429 1.00 83.25 195 GLY A O 1
ATOM 1564 N N . PHE A 1 196 ? -1.801 -14.150 -5.136 1.00 82.62 196 PHE A N 1
ATOM 1565 C CA . PHE A 1 196 ? -2.650 -13.452 -4.154 1.00 82.62 196 PHE A CA 1
ATOM 1566 C C . PHE A 1 196 ? -3.164 -12.078 -4.618 1.00 82.62 196 PHE A C 1
ATOM 1568 O O . PHE A 1 196 ? -3.889 -11.402 -3.896 1.00 82.62 196 PHE A O 1
ATOM 1575 N N . GLY A 1 197 ? -2.825 -11.655 -5.840 1.00 86.62 197 GLY A N 1
ATOM 1576 C CA . GLY A 1 197 ? -3.272 -10.376 -6.403 1.00 86.62 197 GLY A CA 1
ATOM 1577 C C . GLY A 1 197 ? -2.393 -9.170 -6.053 1.00 86.62 197 GLY A C 1
ATOM 1578 O O . GLY A 1 197 ? -2.691 -8.073 -6.514 1.00 86.62 197 GLY A O 1
ATOM 1579 N N . ILE A 1 198 ? -1.276 -9.363 -5.342 1.00 91.38 198 ILE A N 1
ATOM 1580 C CA . ILE A 1 198 ? -0.332 -8.293 -4.966 1.00 91.38 198 ILE A CA 1
ATOM 1581 C C . ILE A 1 198 ? 0.136 -7.493 -6.188 1.00 91.38 198 ILE A C 1
ATOM 1583 O O . ILE A 1 198 ? 0.075 -6.268 -6.189 1.00 91.38 198 ILE A O 1
ATOM 1587 N N . GLY A 1 199 ? 0.516 -8.169 -7.277 1.00 93.25 199 GLY A N 1
ATOM 1588 C CA . GLY A 1 199 ? 0.942 -7.475 -8.493 1.00 93.25 199 GLY A CA 1
ATOM 1589 C C . GLY A 1 199 ? -0.155 -6.605 -9.126 1.00 93.25 199 GLY A C 1
ATOM 1590 O O . GLY A 1 199 ? 0.126 -5.524 -9.635 1.00 93.25 199 GLY A O 1
ATOM 1591 N N . GLN A 1 200 ? -1.418 -7.038 -9.047 1.00 92.56 200 GLN A N 1
ATOM 1592 C CA . GLN A 1 200 ? -2.559 -6.252 -9.532 1.00 92.56 200 GLN A CA 1
ATOM 1593 C C . GLN A 1 200 ? -2.715 -4.964 -8.725 1.00 92.56 200 GLN A C 1
ATOM 1595 O O . GLN A 1 200 ? -2.972 -3.911 -9.302 1.00 92.56 200 GLN A O 1
ATOM 1600 N N . MET A 1 201 ? -2.524 -5.038 -7.406 1.00 89.69 201 MET A N 1
ATOM 1601 C CA . MET A 1 201 ? -2.534 -3.843 -6.572 1.00 89.69 201 MET A CA 1
ATOM 1602 C C . MET A 1 201 ? -1.380 -2.912 -6.916 1.00 89.69 201 MET A C 1
ATOM 1604 O O . MET A 1 201 ? -1.638 -1.737 -7.143 1.00 89.69 201 MET A O 1
ATOM 1608 N N . LEU A 1 202 ? -0.141 -3.400 -6.976 1.00 95.75 202 LEU A N 1
ATOM 1609 C CA . LEU A 1 202 ? 1.010 -2.527 -7.233 1.00 95.75 202 LEU A CA 1
ATOM 1610 C C . LEU A 1 202 ? 0.816 -1.696 -8.512 1.00 95.75 202 LEU A C 1
ATOM 1612 O O . LEU A 1 202 ? 1.158 -0.516 -8.542 1.00 95.75 202 LEU A O 1
ATOM 1616 N N . ILE A 1 203 ? 0.183 -2.277 -9.537 1.00 95.69 203 ILE A N 1
ATOM 1617 C CA . ILE A 1 203 ? -0.212 -1.563 -10.757 1.00 95.69 203 ILE A CA 1
ATOM 1618 C C . ILE A 1 203 ? -1.310 -0.526 -10.491 1.00 95.69 203 ILE A C 1
ATOM 1620 O O . ILE A 1 203 ? -1.153 0.621 -10.898 1.00 95.69 203 ILE A O 1
ATOM 1624 N N . LYS A 1 204 ? -2.405 -0.896 -9.813 1.00 92.75 204 LYS A N 1
ATOM 1625 C CA . LYS A 1 204 ? -3.480 0.051 -9.463 1.00 92.75 204 LYS A CA 1
ATOM 1626 C C . LYS A 1 204 ? -2.956 1.239 -8.659 1.00 92.75 204 LYS A C 1
ATOM 1628 O O . LYS A 1 204 ? -3.242 2.374 -9.012 1.00 92.75 204 LYS A O 1
ATOM 1633 N N . HIS A 1 205 ? -2.136 0.985 -7.642 1.00 94.19 205 HIS A N 1
ATOM 1634 C CA . HIS A 1 205 ? -1.508 2.033 -6.841 1.00 94.19 205 HIS A CA 1
ATOM 1635 C C . HIS A 1 205 ? -0.610 2.934 -7.690 1.00 94.19 205 HIS A C 1
ATOM 1637 O O . HIS A 1 205 ? -0.686 4.157 -7.612 1.00 94.19 205 HIS A O 1
ATOM 1643 N N . SER A 1 206 ? 0.180 2.336 -8.587 1.00 96.12 206 SER A N 1
ATOM 1644 C CA . SER A 1 206 ? 0.991 3.094 -9.546 1.00 96.12 206 SER A CA 1
ATOM 1645 C C . SER A 1 206 ? 0.132 3.983 -10.458 1.00 96.12 206 SER A C 1
ATOM 1647 O O . SER A 1 206 ? 0.571 5.061 -10.850 1.00 96.12 206 SER A O 1
ATOM 1649 N N . PHE A 1 207 ? -1.094 3.565 -10.791 1.00 94.81 207 PHE A N 1
ATOM 1650 C CA . PHE A 1 207 ? -2.039 4.359 -11.583 1.00 94.81 207 PHE A CA 1
ATOM 1651 C C . PHE A 1 207 ? -2.645 5.507 -10.785 1.00 94.81 207 PHE A C 1
ATOM 1653 O O . PHE A 1 207 ? -2.711 6.619 -11.306 1.00 94.81 207 PHE A O 1
ATOM 1660 N N . THR A 1 208 ? -3.039 5.265 -9.533 1.00 92.44 208 THR A N 1
ATOM 1661 C CA . THR A 1 208 ? -3.472 6.326 -8.614 1.00 92.44 208 THR A CA 1
ATOM 1662 C C . THR A 1 208 ? -2.379 7.380 -8.497 1.00 92.44 208 THR A C 1
ATOM 1664 O O . THR A 1 208 ? -2.633 8.556 -8.763 1.00 92.44 208 THR A O 1
ATOM 1667 N N . LYS A 1 209 ? -1.126 6.955 -8.269 1.00 94.56 209 LYS A N 1
ATOM 1668 C CA . LYS A 1 209 ? -0.002 7.890 -8.203 1.00 94.56 209 LYS A CA 1
ATOM 1669 C C . LYS A 1 209 ? 0.237 8.629 -9.518 1.00 94.56 209 LYS A C 1
ATOM 1671 O O . LYS A 1 209 ? 0.532 9.820 -9.508 1.00 94.56 209 LYS A O 1
ATOM 1676 N N . ALA A 1 210 ? 0.089 7.954 -10.657 1.00 93.88 210 ALA A N 1
ATOM 1677 C CA . ALA A 1 210 ? 0.206 8.604 -11.957 1.00 93.88 210 ALA A CA 1
ATOM 1678 C C . ALA A 1 210 ? -0.854 9.695 -12.167 1.00 93.88 210 ALA A C 1
ATOM 1680 O O . ALA A 1 210 ? -0.514 10.786 -12.625 1.00 93.88 210 ALA A O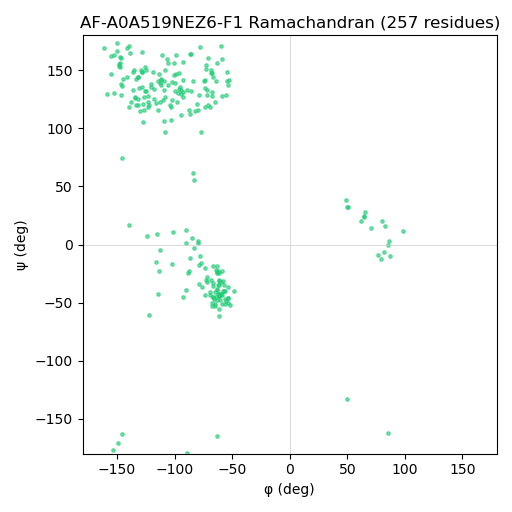 1
ATOM 1681 N N . LYS A 1 211 ? -2.106 9.438 -11.770 1.00 92.62 211 LYS A N 1
ATOM 1682 C CA . LYS A 1 211 ? -3.206 10.410 -11.829 1.00 92.62 211 LYS A CA 1
ATOM 1683 C C . LYS A 1 211 ? -2.947 11.614 -10.919 1.00 92.62 211 LYS A C 1
ATOM 1685 O O . LYS A 1 211 ? -3.093 12.742 -11.379 1.00 92.62 211 LYS A O 1
ATOM 1690 N N . GLU A 1 212 ? -2.505 11.392 -9.678 1.00 92.06 212 GLU A N 1
ATOM 1691 C CA . GLU A 1 212 ? -2.131 12.465 -8.735 1.00 92.06 212 GLU A CA 1
ATOM 1692 C C . GLU A 1 212 ? -1.056 13.399 -9.301 1.00 92.06 212 GLU A C 1
ATOM 1694 O O . GLU A 1 212 ? -1.111 14.612 -9.116 1.00 92.06 212 GLU A O 1
ATOM 1699 N N . LEU A 1 213 ? -0.073 12.831 -10.002 1.00 92.25 213 LEU A N 1
ATOM 1700 C CA . LEU A 1 213 ? 1.043 13.574 -10.585 1.00 92.25 213 LEU A CA 1
ATOM 1701 C C . LEU A 1 213 ? 0.714 14.202 -11.947 1.00 92.25 213 LEU A C 1
ATOM 1703 O O . LEU A 1 213 ? 1.574 14.865 -12.526 1.00 92.25 213 LEU A O 1
ATOM 1707 N N . GLY A 1 214 ? -0.488 13.974 -12.489 1.00 93.56 214 GLY A N 1
ATOM 1708 C CA . GLY A 1 214 ? -0.860 14.424 -13.833 1.00 93.56 214 GLY A CA 1
ATOM 1709 C C . GLY A 1 214 ? -0.049 13.753 -14.9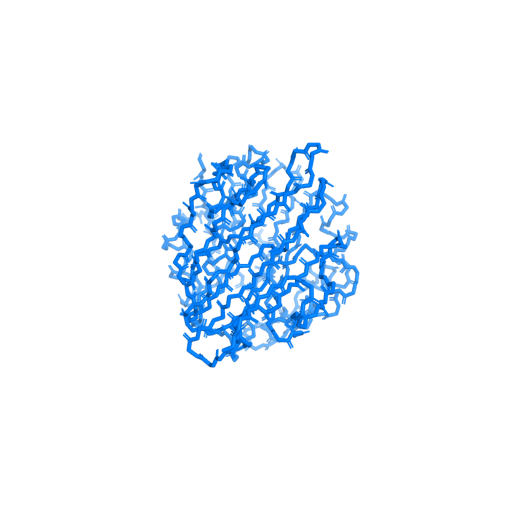49 1.00 93.56 214 GLY A C 1
ATOM 1710 O O . GLY A 1 214 ? 0.168 14.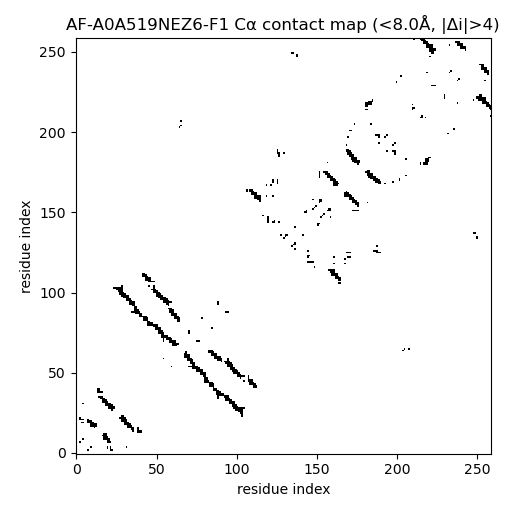349 -16.004 1.00 93.56 214 GLY A O 1
ATOM 1711 N N . ILE A 1 215 ? 0.435 12.528 -14.725 1.00 92.44 215 ILE A N 1
ATOM 1712 C CA . ILE A 1 215 ? 1.192 11.759 -15.717 1.00 92.44 215 ILE A CA 1
ATOM 1713 C C . ILE A 1 215 ? 0.222 11.246 -16.786 1.00 92.44 215 ILE A C 1
ATOM 1715 O O . ILE A 1 215 ? -0.664 10.444 -16.505 1.00 92.44 215 ILE A O 1
ATOM 1719 N N . SER A 1 216 ? 0.427 11.660 -18.036 1.00 91.31 216 SER A N 1
ATOM 1720 C CA . SER A 1 216 ? -0.413 11.251 -19.172 1.00 91.31 216 SER A CA 1
ATOM 1721 C C . SER A 1 216 ? -0.099 9.847 -19.697 1.00 91.31 216 SER A C 1
ATOM 1723 O O . SER A 1 216 ? -0.903 9.257 -20.420 1.00 91.31 216 SER A O 1
ATOM 1725 N N . LYS A 1 217 ? 1.074 9.301 -19.351 1.00 94.50 217 LYS A N 1
ATOM 1726 C CA . LYS A 1 217 ? 1.587 8.048 -19.909 1.00 94.50 217 LYS A CA 1
ATOM 1727 C C . LYS A 1 217 ? 2.529 7.324 -18.947 1.00 94.50 217 LYS A C 1
ATOM 1729 O O . LYS A 1 217 ? 3.515 7.893 -18.486 1.00 94.50 217 LYS A O 1
ATOM 1734 N N . LEU A 1 218 ? 2.274 6.035 -18.737 1.00 97.12 218 LEU A N 1
ATOM 1735 C CA . LEU A 1 218 ? 3.215 5.091 -18.132 1.00 97.12 218 LEU A CA 1
ATOM 1736 C C . LEU A 1 218 ? 3.665 4.074 -19.172 1.00 97.12 218 LEU A C 1
ATOM 1738 O O . LEU A 1 218 ? 2.859 3.590 -19.966 1.00 97.12 218 LEU A O 1
ATOM 1742 N N . PHE A 1 219 ? 4.936 3.698 -19.144 1.00 97.38 219 PHE A N 1
ATOM 1743 C CA . PHE A 1 219 ? 5.443 2.603 -19.967 1.00 97.38 219 PHE A CA 1
ATOM 1744 C C . PHE A 1 219 ? 6.216 1.594 -19.123 1.00 97.38 219 PHE A C 1
ATOM 1746 O O . PHE A 1 219 ? 6.568 1.863 -17.979 1.00 97.38 219 PHE A O 1
ATOM 1753 N N . LEU A 1 220 ? 6.464 0.418 -19.684 1.00 97.50 220 LEU A N 1
ATOM 1754 C CA . LEU A 1 220 ? 7.268 -0.627 -19.065 1.00 97.50 220 LEU A CA 1
ATOM 1755 C C . LEU A 1 220 ? 8.010 -1.432 -20.125 1.00 97.50 220 LEU A C 1
ATOM 1757 O O . LEU A 1 220 ? 7.570 -1.521 -21.276 1.00 97.50 220 LEU A O 1
ATOM 1761 N N . TYR A 1 221 ? 9.105 -2.053 -19.701 1.00 96.00 221 TYR A N 1
ATOM 1762 C CA . TYR A 1 221 ? 9.818 -3.067 -20.467 1.00 96.00 221 TYR A CA 1
ATOM 1763 C C . TYR A 1 221 ? 9.622 -4.427 -19.821 1.00 96.00 221 TYR A C 1
ATOM 1765 O O . TYR A 1 221 ? 9.635 -4.561 -18.597 1.00 96.00 221 TYR A O 1
ATOM 1773 N N . SER A 1 222 ? 9.449 -5.452 -20.645 1.00 95.38 222 SER A N 1
ATOM 1774 C CA . SER A 1 222 ? 9.301 -6.818 -20.162 1.00 95.38 222 SER A CA 1
ATOM 1775 C C . SER A 1 222 ? 9.850 -7.815 -21.178 1.00 95.38 222 SER A C 1
ATOM 1777 O O . SER A 1 222 ? 10.493 -7.447 -22.165 1.00 95.38 222 SER A O 1
ATOM 1779 N N . ASN A 1 223 ? 9.602 -9.094 -20.925 1.00 95.62 223 ASN A N 1
ATOM 1780 C CA . ASN A 1 223 ? 9.922 -10.171 -21.840 1.00 95.62 223 ASN A CA 1
ATOM 1781 C C . ASN A 1 223 ? 8.705 -11.086 -22.014 1.00 95.62 223 ASN A C 1
ATOM 1783 O O . ASN A 1 223 ? 8.080 -11.479 -21.029 1.00 95.62 223 ASN A O 1
ATOM 1787 N N . ILE A 1 224 ? 8.382 -11.461 -23.253 1.00 94.62 224 ILE A N 1
ATOM 1788 C CA . ILE A 1 224 ? 7.229 -12.314 -23.582 1.00 94.62 224 ILE A CA 1
ATOM 1789 C C . ILE A 1 224 ? 7.251 -13.690 -22.896 1.00 94.62 224 ILE A C 1
ATOM 1791 O O . ILE A 1 224 ? 6.187 -14.281 -22.707 1.00 94.62 224 ILE A O 1
ATOM 1795 N N . ILE A 1 225 ? 8.423 -14.190 -22.472 1.00 94.69 225 ILE A N 1
ATOM 1796 C CA . ILE A 1 225 ? 8.511 -15.444 -21.699 1.00 94.69 225 ILE A CA 1
ATOM 1797 C C . ILE A 1 225 ? 7.804 -15.325 -20.341 1.00 94.69 225 ILE A C 1
ATOM 1799 O O . ILE A 1 225 ? 7.319 -16.315 -19.798 1.00 94.69 225 ILE A O 1
ATOM 1803 N N . LEU A 1 226 ? 7.676 -14.106 -19.810 1.00 93.75 226 LEU A N 1
ATOM 1804 C CA . LEU A 1 226 ? 7.006 -13.794 -18.549 1.00 93.75 226 LEU A CA 1
ATOM 1805 C C . LEU A 1 226 ? 5.494 -13.665 -18.763 1.00 93.75 226 LEU A C 1
ATOM 1807 O O . LEU A 1 226 ? 4.876 -12.649 -18.435 1.00 93.75 226 LEU A O 1
ATOM 1811 N N . SER A 1 227 ? 4.881 -14.708 -19.322 1.00 93.19 227 SER A N 1
ATOM 1812 C CA . SER A 1 227 ? 3.460 -14.725 -19.691 1.00 93.19 227 SER A CA 1
ATOM 1813 C C . SER A 1 227 ? 2.507 -14.226 -18.584 1.00 93.19 227 SER A C 1
ATOM 1815 O O . SER A 1 227 ? 1.598 -13.459 -18.917 1.00 93.19 227 SER A O 1
ATOM 1817 N N . PRO A 1 228 ? 2.706 -14.547 -17.282 1.00 92.31 228 PRO A N 1
ATOM 1818 C CA . PRO A 1 228 ? 1.876 -13.993 -16.208 1.00 92.31 228 PRO A CA 1
ATOM 1819 C C . PRO A 1 228 ? 1.930 -12.461 -16.106 1.00 92.31 228 PRO A C 1
ATOM 1821 O O . PRO A 1 228 ? 0.888 -11.822 -15.959 1.00 92.31 228 PRO A O 1
ATOM 1824 N N . ALA A 1 229 ? 3.119 -11.863 -16.229 1.00 93.31 229 ALA A N 1
ATOM 1825 C CA . ALA A 1 229 ? 3.297 -10.413 -16.177 1.00 93.31 229 ALA A CA 1
ATOM 1826 C C . ALA A 1 229 ? 2.688 -9.739 -17.414 1.00 93.31 229 ALA A C 1
ATOM 1828 O O . ALA A 1 229 ? 1.945 -8.771 -17.286 1.00 93.31 229 ALA A O 1
ATOM 1829 N N . ILE A 1 230 ? 2.904 -10.298 -18.610 1.00 96.69 230 ILE A N 1
ATOM 1830 C CA . ILE A 1 230 ? 2.318 -9.765 -19.850 1.00 96.69 230 ILE A CA 1
ATOM 1831 C C . ILE A 1 230 ? 0.787 -9.802 -19.811 1.00 96.69 230 ILE A C 1
ATOM 1833 O O . ILE A 1 230 ? 0.134 -8.823 -20.177 1.00 96.69 230 ILE A O 1
ATOM 1837 N N . HIS A 1 231 ? 0.194 -10.904 -19.343 1.00 95.88 231 HIS A N 1
ATOM 1838 C CA . HIS A 1 231 ? -1.257 -10.994 -19.179 1.00 95.88 231 HIS A CA 1
ATOM 1839 C C . HIS A 1 231 ? -1.775 -9.950 -18.182 1.00 95.88 231 HIS A C 1
ATOM 1841 O O . HIS A 1 231 ? -2.774 -9.281 -18.448 1.00 95.88 231 HIS A O 1
ATOM 1847 N N . LEU A 1 232 ? -1.066 -9.775 -17.064 1.00 95.88 232 LEU A N 1
ATOM 1848 C CA . LEU A 1 232 ? -1.374 -8.762 -16.066 1.00 95.88 232 LEU A CA 1
ATOM 1849 C C . LEU A 1 232 ? -1.349 -7.349 -16.671 1.00 95.88 232 LEU A C 1
ATOM 1851 O O . LEU A 1 232 ? -2.329 -6.620 -16.541 1.00 95.88 232 LEU A O 1
ATOM 1855 N N . TYR A 1 233 ? -0.287 -6.967 -17.380 1.00 97.81 233 TYR A N 1
ATOM 1856 C CA . TYR A 1 233 ? -0.190 -5.640 -17.994 1.00 97.81 233 TYR A CA 1
ATOM 1857 C C . TYR A 1 233 ? -1.303 -5.400 -19.022 1.00 97.81 233 TYR A C 1
ATOM 1859 O O . TYR A 1 233 ? -1.972 -4.366 -18.968 1.00 97.81 233 TYR A O 1
ATOM 1867 N N . ARG A 1 234 ? -1.589 -6.379 -19.893 1.00 97.69 234 ARG A N 1
ATOM 1868 C CA . ARG A 1 234 ? -2.704 -6.296 -20.857 1.00 97.69 234 ARG A CA 1
ATOM 1869 C C . ARG A 1 234 ? -4.053 -6.114 -20.162 1.00 97.69 234 ARG A C 1
ATOM 1871 O O . ARG A 1 234 ? -4.837 -5.265 -20.576 1.00 97.69 234 ARG A O 1
ATOM 1878 N N . LYS A 1 235 ? -4.308 -6.852 -19.074 1.00 96.88 235 LYS A N 1
ATOM 1879 C CA . LYS A 1 235 ? -5.529 -6.713 -18.259 1.00 96.88 235 LYS A CA 1
ATOM 1880 C C . LYS A 1 235 ? -5.712 -5.288 -17.728 1.00 96.88 235 LYS A C 1
ATOM 1882 O O . LYS A 1 235 ? -6.840 -4.818 -17.634 1.00 96.88 235 LYS A O 1
ATOM 1887 N N . PHE A 1 236 ? -4.619 -4.601 -17.403 1.00 96.69 236 PHE A N 1
ATOM 1888 C CA . PHE A 1 236 ? -4.630 -3.221 -16.908 1.00 96.69 236 PHE A CA 1
ATOM 1889 C C . PHE A 1 236 ? -4.528 -2.157 -18.015 1.00 96.69 236 PHE A C 1
ATOM 1891 O O . PHE A 1 236 ? -4.355 -0.970 -17.727 1.00 96.69 236 PHE A O 1
ATOM 1898 N N . GLY A 1 237 ? -4.698 -2.556 -19.278 1.00 97.38 237 GLY A N 1
ATOM 1899 C CA . GLY A 1 237 ? -4.794 -1.644 -20.416 1.00 97.38 237 GLY A CA 1
ATOM 1900 C C . GLY A 1 237 ? -3.451 -1.165 -20.959 1.00 97.38 237 GLY A C 1
ATOM 1901 O O . GLY A 1 237 ? -3.423 -0.185 -21.698 1.00 97.38 237 GLY A O 1
ATOM 1902 N N . PHE A 1 238 ? -2.346 -1.830 -20.611 1.00 98.31 238 PHE A N 1
ATOM 1903 C CA . PHE A 1 238 ? -1.098 -1.631 -21.337 1.00 98.31 238 PHE A CA 1
ATOM 1904 C C . PHE A 1 238 ? -1.199 -2.275 -22.723 1.00 98.31 238 PHE A C 1
ATOM 1906 O O . PHE A 1 238 ? -1.596 -3.436 -22.858 1.00 98.31 238 PHE A O 1
ATOM 1913 N N . VAL A 1 239 ? -0.785 -1.534 -23.744 1.00 97.88 239 VAL A N 1
ATOM 1914 C CA . VAL A 1 239 ? -0.700 -1.989 -25.134 1.00 97.88 239 VAL A CA 1
ATOM 1915 C C . VAL A 1 239 ? 0.754 -2.047 -25.575 1.00 97.88 239 VAL A C 1
ATOM 1917 O O . VAL A 1 239 ? 1.582 -1.271 -25.106 1.00 97.88 239 VAL A O 1
ATOM 1920 N N . GLU A 1 240 ? 1.076 -2.994 -26.446 1.00 97.44 240 GLU A N 1
ATOM 1921 C CA . GLU A 1 240 ? 2.413 -3.110 -27.024 1.00 97.44 240 GLU A CA 1
ATOM 1922 C C . GLU A 1 240 ? 2.722 -1.909 -27.927 1.00 97.44 240 GLU A C 1
ATOM 1924 O O . GLU A 1 240 ? 1.835 -1.375 -28.594 1.00 97.44 240 GLU A O 1
ATOM 1929 N N . THR A 1 241 ? 3.976 -1.471 -27.921 1.00 95.88 241 THR A N 1
ATOM 193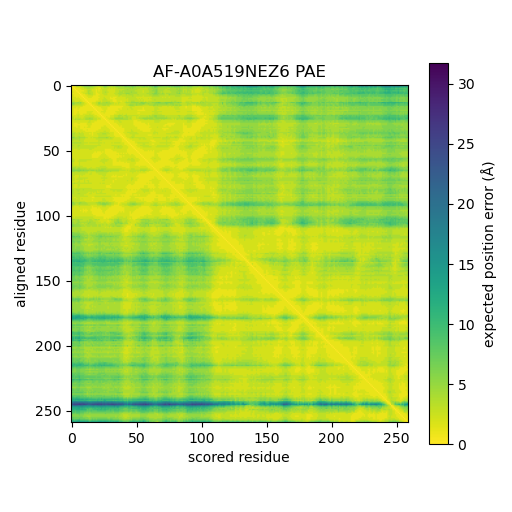0 C CA . THR A 1 241 ? 4.480 -0.391 -28.773 1.00 95.88 241 THR A CA 1
ATOM 1931 C C . THR A 1 241 ? 5.876 -0.740 -29.281 1.00 95.88 241 THR A C 1
ATOM 1933 O O . THR A 1 241 ? 6.478 -1.715 -28.828 1.00 95.88 241 THR A O 1
ATOM 1936 N N . GLU A 1 242 ? 6.389 0.050 -30.222 1.00 93.94 242 GLU A N 1
ATOM 1937 C CA . GLU A 1 242 ? 7.730 -0.134 -30.770 1.00 93.94 242 GLU A CA 1
ATOM 1938 C C . GLU A 1 242 ? 8.777 -0.142 -29.650 1.00 93.94 242 GLU A C 1
ATOM 1940 O O . GLU A 1 242 ? 8.799 0.741 -28.788 1.00 93.94 242 GLU A O 1
ATOM 1945 N N . LEU A 1 243 ? 9.619 -1.175 -29.662 1.00 92.19 243 LEU A N 1
ATOM 1946 C CA . LEU A 1 243 ? 10.715 -1.342 -28.723 1.00 92.19 243 LEU A CA 1
ATOM 1947 C C . LEU A 1 243 ? 11.951 -0.615 -29.254 1.00 92.19 243 LEU A C 1
ATOM 1949 O O . LEU A 1 243 ? 12.556 -1.045 -30.235 1.00 92.19 243 LEU A O 1
ATOM 1953 N N . GLU A 1 244 ? 12.360 0.455 -28.581 1.00 86.50 244 GLU A N 1
ATOM 1954 C CA . GLU A 1 244 ? 13.650 1.088 -28.836 1.00 86.50 244 GLU A CA 1
ATOM 1955 C C . GLU A 1 244 ? 14.824 0.195 -28.410 1.00 86.50 244 GLU A C 1
ATOM 1957 O O . GLU A 1 244 ? 14.764 -0.558 -27.435 1.00 86.50 244 GLU A O 1
ATOM 1962 N N . SER A 1 245 ? 15.938 0.305 -29.131 1.00 78.50 245 SER A N 1
ATOM 1963 C CA . SER A 1 245 ? 17.164 -0.425 -28.814 1.00 78.50 245 SER A CA 1
ATOM 1964 C C . SER A 1 245 ? 17.889 0.154 -27.593 1.00 78.50 245 SER A C 1
ATOM 1966 O O . SER A 1 245 ? 18.064 1.369 -27.500 1.00 78.50 245 SER A O 1
ATOM 1968 N N . GLY A 1 246 ? 18.443 -0.719 -26.744 1.00 70.19 246 GLY A N 1
ATOM 1969 C CA . GLY A 1 246 ? 19.596 -0.381 -25.896 1.00 70.19 246 GLY A CA 1
ATOM 1970 C C . GLY A 1 246 ? 19.321 0.012 -24.442 1.00 70.19 246 GLY A C 1
ATOM 1971 O O . GLY A 1 246 ? 20.246 0.491 -23.789 1.00 70.19 246 GLY A O 1
ATOM 1972 N N . LEU A 1 247 ? 18.102 -0.181 -23.917 1.00 76.12 247 LEU A N 1
ATOM 1973 C CA . LEU A 1 247 ? 17.833 0.071 -22.492 1.00 76.12 247 LEU A CA 1
ATOM 1974 C C . LEU A 1 247 ? 17.995 -1.172 -21.606 1.00 76.12 247 LEU A C 1
ATOM 1976 O O . LEU A 1 247 ? 18.612 -1.078 -20.547 1.00 76.12 247 LEU A O 1
ATOM 1980 N N . TYR A 1 248 ? 17.450 -2.310 -22.044 1.00 83.94 248 TYR A N 1
ATOM 1981 C CA . TYR A 1 248 ? 17.562 -3.594 -21.358 1.00 83.94 248 TYR A CA 1
ATOM 1982 C C . TYR A 1 248 ? 17.829 -4.701 -22.370 1.00 83.94 248 TYR A C 1
ATOM 1984 O O . TYR A 1 248 ? 17.006 -4.917 -23.261 1.00 83.94 248 TYR A O 1
ATOM 1992 N N . ASP A 1 249 ? 18.926 -5.439 -22.209 1.00 86.56 249 ASP A N 1
ATOM 1993 C CA . ASP A 1 249 ? 19.268 -6.554 -23.107 1.00 86.56 249 ASP A CA 1
ATOM 1994 C C . ASP A 1 249 ? 18.192 -7.647 -23.071 1.00 86.56 249 ASP A C 1
ATOM 1996 O O . ASP A 1 249 ? 17.904 -8.298 -24.075 1.00 86.56 249 ASP A O 1
ATOM 2000 N N . ARG A 1 250 ? 17.590 -7.863 -21.895 1.00 90.44 250 ARG A N 1
ATOM 2001 C CA . ARG A 1 250 ? 16.545 -8.876 -21.700 1.00 90.44 250 ARG A CA 1
ATOM 2002 C C . ARG A 1 250 ? 15.195 -8.511 -22.309 1.00 90.44 250 ARG A C 1
ATOM 2004 O O . ARG A 1 250 ? 14.346 -9.394 -22.428 1.00 90.44 250 ARG A O 1
ATOM 2011 N N . ALA A 1 251 ? 14.933 -7.234 -22.581 1.00 93.12 251 ALA A N 1
ATOM 2012 C CA . ALA A 1 251 ? 13.603 -6.800 -22.978 1.00 93.12 251 ALA A CA 1
ATOM 2013 C C . ALA A 1 251 ? 13.361 -7.115 -24.456 1.00 93.12 251 ALA A C 1
ATOM 2015 O O . ALA A 1 251 ? 14.154 -6.749 -25.315 1.00 93.12 251 ALA A O 1
ATOM 2016 N N . ASN A 1 252 ? 12.242 -7.773 -24.752 1.00 94.88 252 ASN A N 1
ATOM 2017 C CA . ASN A 1 252 ? 11.780 -7.995 -26.128 1.00 94.88 252 ASN A CA 1
ATOM 2018 C C . ASN A 1 252 ? 10.358 -7.473 -26.364 1.00 94.88 252 ASN A C 1
ATOM 2020 O O . ASN A 1 252 ? 9.793 -7.689 -27.430 1.00 94.88 252 ASN A O 1
ATOM 2024 N N . ILE A 1 253 ? 9.793 -6.775 -25.378 1.00 95.75 253 ILE A N 1
ATOM 2025 C CA . ILE A 1 253 ? 8.518 -6.086 -25.496 1.00 95.75 253 ILE A CA 1
ATOM 2026 C C . ILE A 1 253 ? 8.552 -4.802 -24.666 1.00 95.75 253 ILE A C 1
ATOM 2028 O O . ILE A 1 253 ? 9.008 -4.790 -23.516 1.00 95.75 253 ILE A O 1
ATOM 2032 N N . LYS A 1 254 ? 8.037 -3.725 -25.255 1.00 97.25 254 LYS A N 1
ATOM 2033 C CA . LYS A 1 254 ? 7.701 -2.482 -24.565 1.00 97.25 254 LYS A CA 1
ATOM 2034 C C . LYS A 1 254 ? 6.193 -2.323 -24.578 1.00 97.25 254 LYS A C 1
ATOM 2036 O O . LYS A 1 254 ? 5.540 -2.571 -25.591 1.00 97.25 254 LYS A O 1
ATOM 2041 N N . MET A 1 255 ? 5.634 -1.903 -23.451 1.00 97.94 255 MET A N 1
ATOM 2042 C CA . MET A 1 255 ? 4.204 -1.645 -23.349 1.00 97.94 255 MET A CA 1
ATOM 2043 C C . MET A 1 255 ? 3.938 -0.266 -22.766 1.00 97.94 255 MET A C 1
ATOM 2045 O O . MET A 1 255 ? 4.719 0.242 -21.964 1.00 97.94 255 MET A O 1
ATOM 2049 N N . VAL A 1 256 ? 2.823 0.337 -23.162 1.00 97.81 256 VAL A N 1
ATOM 2050 C CA . VAL A 1 256 ? 2.420 1.685 -22.769 1.00 97.81 256 VAL A CA 1
ATOM 2051 C C . VAL A 1 256 ? 0.961 1.712 -22.340 1.00 9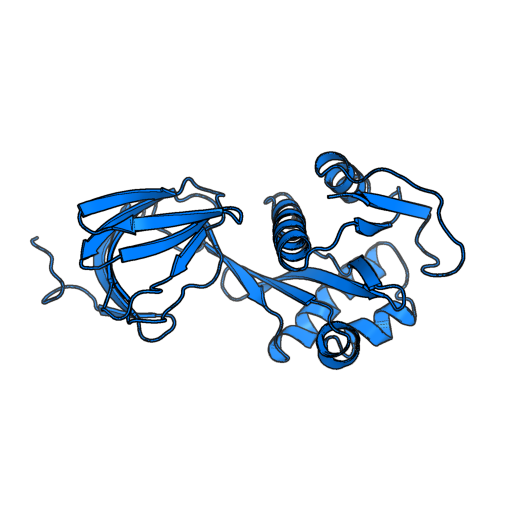7.81 256 VAL A C 1
ATOM 2053 O O . VAL A 1 256 ? 0.115 1.043 -22.929 1.00 97.81 256 VAL A O 1
ATOM 2056 N N . LYS A 1 257 ? 0.663 2.507 -21.318 1.00 97.06 257 LYS A N 1
ATOM 2057 C CA . LYS A 1 257 ? -0.684 2.888 -20.915 1.00 97.06 257 LYS A CA 1
ATOM 2058 C C . LYS A 1 257 ? -0.785 4.408 -20.922 1.00 97.06 257 LYS A C 1
ATOM 2060 O O . LYS A 1 257 ? 0.010 5.080 -20.270 1.00 97.06 257 LYS A O 1
ATOM 2065 N N . ASN A 1 258 ? -1.799 4.915 -21.611 1.00 94.75 258 ASN A N 1
ATOM 2066 C CA . ASN A 1 258 ? -2.198 6.318 -21.538 1.00 94.75 258 ASN A CA 1
ATOM 2067 C C . ASN A 1 258 ? -3.349 6.471 -20.525 1.00 94.75 258 ASN A C 1
ATOM 2069 O O . ASN A 1 258 ? -4.137 5.527 -20.352 1.00 94.75 258 ASN A O 1
ATOM 2073 N N . PHE A 1 259 ? -3.400 7.616 -19.844 1.00 88.44 259 PHE A N 1
ATOM 2074 C CA . PHE A 1 259 ? -4.440 7.987 -18.875 1.00 88.44 259 PHE A CA 1
ATOM 2075 C C . PHE A 1 259 ? -5.430 8.988 -19.457 1.00 88.44 259 PHE A C 1
ATOM 2077 O O . PHE A 1 259 ? -5.006 9.809 -20.301 1.00 88.44 259 PHE A O 1
#

Solvent-accessible surface area (backbone atoms only — not comparable to full-atom values): 13948 Å² total; per-residue (Å²): 135,93,66,46,80,91,76,30,63,70,50,76,46,84,65,76,19,42,39,21,49,59,38,84,46,79,64,39,27,32,31,43,36,39,37,41,48,72,25,55,55,71,41,26,29,25,76,73,23,29,38,39,38,36,27,70,36,50,47,40,37,31,40,44,81,79,42,82,47,79,42,47,50,80,37,72,49,79,42,59,47,71,43,47,36,26,53,32,20,82,42,92,52,61,25,29,31,36,47,35,28,42,33,35,64,82,90,30,53,39,34,54,39,76,68,53,81,90,44,42,66,56,54,28,48,50,42,46,57,54,28,63,74,79,51,71,82,45,75,72,51,52,55,39,41,76,35,46,56,74,62,26,41,76,62,69,20,45,46,38,36,30,34,44,90,88,39,78,46,32,32,35,27,39,41,51,44,97,88,70,45,32,32,54,40,76,66,29,62,42,76,96,57,55,92,74,50,57,71,60,45,54,51,51,54,53,47,46,53,30,58,77,71,67,47,57,46,43,33,35,73,40,39,79,88,46,49,73,59,54,52,51,42,45,75,73,58,34,41,81,50,89,68,78,85,87,84,52,92,77,47,76,41,25,34,38,28,76,108